Protein AF-A0A0K9PYE6-F1 (afdb_monomer_lite)

pLDDT: mean 84.21, std 13.83, range [43.34, 98.0]

Sequence (299 aa):
MQHSITQLNEATECRNLLRKESNTISKLKSGELKGGDVDKSLIEKLESSLAEMECIIKEKDNNLRDQSEIITHLNEKLADEAKKCRSFEREGDRLRSEICLLESKIGHGDYSAANTKVLRMVNLLGLDSESEARHTIDALRAELNKAQSKLQAVEELKGQSDAGNLIDANISDKLAQLKGQIAILEKREERYKTVFADKISIFRRACCSLFGYKIIMDEKQRPNGIPVTRFSLQSIYAQADDEKLEFEYESGNTNILDNDYTSQKEISCQVEIFIRRMNSIPAFTANLTVESFNKRTLT

Radius of gyration: 57.15 Å; chains: 1; bounding box: 113×59×144 Å

Organism: Zostera marina (NCBI:txid29655)

Foldseek 3Di:
DVVVVVVVVVVVVVVVVVVVVVVVVVVVVPDDDDDPVVVVVVVVVVVVVVVVVVVVVVVVVVVVVVVVVVVVVVVVVVVVVVVVVVVVVVVVVVVVVVVVVVVVCVVVVNDDPVPDDDDDDPPDVVVVVVVVVVVVVVVVVVVVVVVVVVVVVVVVPVVDDPVVVVVVVVVVVVVVVVVVVVVVVVVVVVVVVVVVVVVVVVVQVVCCVPLQWRKDWDWDADPVRDIWIKIWTDGVLDPDPQLIWIWIDDPNDIHTDDDPNCPPPVNVVLCCPQCVPVVHPPVSSNVVNVVSVCVNVVD

InterPro domains:
  IPR008672 Spindle assembly checkpoint component Mad1 [PF05557] (47-297)
  IPR008672 Spindle assembly checkpoint component Mad1 [PTHR23168] (7-299)

Secondary structure (DSSP, 8-state):
-HHHHHHHHHHHHHHHHHHHHHHHHHHHTT-----HHHHHHHHHHHHHHHHHHHHHHHHHHHHHHHHHHHHHHHHHHHHHHHHHHHHHHHHHHHHHHHHHHHHHHHHTT---TTT------TT-HHHHHHHHHHHHHHHHHHHHHHHHHHHHHHHHHHTS-THHHHHHHHHHHHHHHHHHHHHHHHHHHHHHHHHHHHHHHHHHHHHHHHHSEEEEEEEEE-TTS-EEEEEEEEETT-SSTT-EEEEEEETTEEEEE--TTTTSHHHHHHIIIIIIIT--HHHHHHHHHHHHHHHHH--

Structure (mmCIF, N/CA/C/O backbone):
data_AF-A0A0K9PYE6-F1
#
_entry.id   AF-A0A0K9PYE6-F1
#
loop_
_atom_site.group_PDB
_atom_site.id
_atom_site.type_symbol
_atom_site.label_atom_id
_atom_site.label_alt_id
_atom_site.label_comp_id
_atom_site.label_asym_id
_atom_site.label_entity_id
_atom_site.label_seq_id
_atom_site.pdbx_PDB_ins_code
_atom_site.Cartn_x
_atom_site.Cartn_y
_atom_site.Cartn_z
_atom_site.occupancy
_atom_site.B_iso_or_equiv
_atom_site.auth_seq_id
_atom_site.auth_comp_id
_atom_site.auth_asym_id
_atom_site.auth_atom_id
_atom_site.pdbx_PDB_model_num
ATOM 1 N N . MET A 1 1 ? -27.297 6.981 66.711 1.00 49.47 1 MET A N 1
ATOM 2 C CA . MET A 1 1 ? -28.631 6.368 66.512 1.00 49.47 1 MET A CA 1
ATOM 3 C C . MET A 1 1 ? -29.196 5.809 67.817 1.00 49.47 1 MET A C 1
ATOM 5 O O . MET A 1 1 ? -30.258 6.256 68.212 1.00 49.47 1 MET A O 1
ATOM 9 N N . GLN A 1 2 ? -28.482 4.931 68.537 1.00 46.03 2 GLN A N 1
ATOM 10 C CA . GLN A 1 2 ? -28.928 4.426 69.851 1.00 46.03 2 GLN A CA 1
ATOM 11 C C . GLN A 1 2 ? -29.145 5.529 70.901 1.00 46.03 2 GLN A C 1
ATOM 13 O O . GLN A 1 2 ? -30.184 5.531 71.541 1.00 46.03 2 GLN A O 1
ATOM 18 N N . HIS A 1 3 ? -28.252 6.521 71.001 1.00 50.28 3 HIS A N 1
ATOM 19 C CA . HIS A 1 3 ? -28.403 7.631 71.962 1.00 50.28 3 HIS A CA 1
ATOM 20 C C . HIS A 1 3 ? -29.692 8.449 71.764 1.00 50.28 3 HIS A C 1
ATOM 22 O O . HIS A 1 3 ? -30.395 8.767 72.716 1.00 50.28 3 HIS A O 1
ATOM 28 N N . SER A 1 4 ? -30.057 8.721 70.507 1.00 48.91 4 SER A N 1
ATOM 29 C CA . SER A 1 4 ? -31.290 9.438 70.154 1.00 48.91 4 SER A CA 1
ATOM 30 C C . SER A 1 4 ? -32.554 8.632 70.472 1.00 48.91 4 SER A C 1
ATOM 32 O O . SER A 1 4 ? -33.582 9.212 70.803 1.00 48.91 4 SER A O 1
ATOM 34 N N . ILE A 1 5 ? -32.482 7.299 70.392 1.00 67.06 5 ILE A N 1
ATOM 35 C CA . ILE A 1 5 ? -33.584 6.398 70.756 1.00 67.06 5 ILE A CA 1
ATOM 36 C C . ILE A 1 5 ? -33.776 6.394 72.277 1.00 67.06 5 ILE A C 1
ATOM 38 O O . ILE A 1 5 ? -34.909 6.472 72.746 1.00 67.06 5 ILE A O 1
ATOM 42 N N . THR A 1 6 ? -32.686 6.376 73.047 1.00 69.06 6 THR A N 1
ATOM 43 C CA . THR A 1 6 ? -32.742 6.454 74.514 1.00 69.06 6 THR A CA 1
ATOM 44 C C . THR A 1 6 ? -33.347 7.780 74.979 1.00 69.06 6 THR A C 1
ATOM 46 O O . THR A 1 6 ? -34.282 7.776 75.774 1.00 69.06 6 THR A O 1
ATOM 49 N N . GLN A 1 7 ? -32.923 8.907 74.396 1.00 65.44 7 GLN A N 1
ATOM 50 C CA . GLN A 1 7 ? -33.493 10.226 74.706 1.00 65.44 7 GLN A CA 1
ATOM 51 C C . GLN A 1 7 ? -34.988 10.329 74.350 1.00 65.44 7 GLN A C 1
ATOM 53 O O . GLN A 1 7 ? -35.765 10.930 75.093 1.00 65.44 7 GLN A O 1
ATOM 58 N N . LEU A 1 8 ? -35.416 9.724 73.236 1.00 66.56 8 LEU A N 1
ATOM 59 C CA . LEU A 1 8 ? -36.827 9.683 72.842 1.00 66.56 8 LEU A CA 1
ATOM 60 C C . LEU A 1 8 ? -37.664 8.851 73.824 1.00 66.56 8 LEU A C 1
ATOM 62 O O . LEU A 1 8 ? -38.780 9.247 74.166 1.00 66.56 8 LEU A O 1
ATOM 66 N N . ASN A 1 9 ? -37.116 7.732 74.302 1.00 72.56 9 ASN A N 1
ATOM 67 C CA . ASN A 1 9 ? -37.768 6.868 75.280 1.00 72.56 9 ASN A CA 1
ATOM 68 C C . ASN A 1 9 ? -37.917 7.570 76.637 1.00 72.56 9 ASN A C 1
ATOM 70 O O . ASN A 1 9 ? -39.024 7.621 77.171 1.00 72.56 9 ASN A O 1
ATOM 74 N N . GLU A 1 10 ? -36.869 8.221 77.138 1.00 71.19 10 GLU A N 1
ATOM 75 C CA . GLU A 1 10 ? -36.931 9.009 78.379 1.00 71.19 10 GLU A CA 1
ATOM 76 C C . GLU A 1 10 ? -37.942 10.166 78.276 1.00 71.19 10 GLU A C 1
ATOM 78 O O . GLU A 1 10 ? -38.745 10.399 79.184 1.00 71.19 10 GLU A O 1
ATOM 83 N N . ALA A 1 11 ? -37.987 10.855 77.129 1.00 65.38 11 ALA A N 1
ATOM 84 C CA . ALA A 1 11 ? -38.972 11.905 76.871 1.00 65.38 11 ALA A CA 1
ATOM 85 C C . ALA A 1 11 ? -40.411 11.359 76.796 1.00 65.38 11 ALA A C 1
ATOM 87 O O . ALA A 1 11 ? -41.365 12.040 77.185 1.00 65.38 11 ALA A O 1
ATOM 88 N N . THR A 1 12 ? -40.600 10.134 76.292 1.00 74.62 12 THR A N 1
ATOM 89 C CA . THR A 1 12 ? -41.915 9.472 76.304 1.00 74.62 12 THR A CA 1
ATOM 90 C C . THR A 1 12 ? -42.333 9.051 77.708 1.00 74.62 12 THR A C 1
ATOM 92 O O . THR A 1 12 ? -43.516 9.142 78.037 1.00 74.62 12 THR A O 1
ATOM 95 N N . GLU A 1 13 ? -41.383 8.659 78.550 1.00 75.88 13 GLU A N 1
ATOM 96 C CA . GLU A 1 13 ? -41.631 8.253 79.929 1.00 75.88 13 GLU A CA 1
ATOM 97 C C . GLU A 1 13 ? -42.034 9.448 80.802 1.00 75.88 13 GLU A C 1
ATOM 99 O O . GLU A 1 13 ? -43.093 9.407 81.434 1.00 75.88 13 GLU A O 1
ATOM 104 N N . CYS A 1 14 ? -41.310 10.570 80.705 1.00 67.81 14 CYS A N 1
ATOM 105 C CA . CYS A 1 14 ? -41.693 11.834 81.350 1.00 67.81 14 CYS A CA 1
ATOM 106 C C . CYS A 1 14 ? -43.097 12.297 80.926 1.00 67.81 14 CYS A C 1
ATOM 108 O O . CYS A 1 14 ? -43.923 12.675 81.756 1.00 67.81 14 CYS A O 1
ATOM 110 N N . ARG A 1 15 ? -43.423 12.204 79.628 1.00 74.81 15 ARG A N 1
ATOM 111 C CA . ARG A 1 15 ? -44.757 12.550 79.105 1.00 74.81 15 ARG A CA 1
ATOM 112 C C . ARG A 1 15 ? -45.860 11.669 79.695 1.00 74.81 15 ARG A C 1
ATOM 114 O O . ARG A 1 15 ? -46.967 12.142 79.950 1.00 74.81 15 ARG A O 1
ATOM 121 N N . ASN A 1 16 ? -45.574 10.387 79.896 1.00 76.12 16 ASN A N 1
ATOM 122 C CA . ASN A 1 16 ? -46.522 9.440 80.472 1.00 76.12 16 ASN A CA 1
ATOM 123 C C . ASN A 1 16 ? -46.741 9.682 81.973 1.00 76.12 16 ASN A C 1
ATOM 125 O O . ASN A 1 16 ? -47.868 9.509 82.442 1.00 76.12 16 ASN A O 1
ATOM 129 N N . LEU A 1 17 ? -45.712 10.113 82.709 1.00 77.25 17 LEU A N 1
ATOM 130 C CA . LEU A 1 17 ? -45.823 10.518 84.115 1.00 77.25 17 LEU A CA 1
ATOM 131 C C . LEU A 1 17 ? -46.671 11.788 84.266 1.00 77.25 17 LEU A C 1
ATOM 133 O O . LEU A 1 17 ? -47.673 11.757 84.979 1.00 77.25 17 LEU A O 1
ATOM 137 N N . LEU A 1 18 ? -46.392 12.826 83.470 1.00 66.81 18 LEU A N 1
ATOM 138 C CA . LEU A 1 18 ? -47.199 14.055 83.420 1.00 66.81 18 LEU A CA 1
ATOM 139 C C . LEU A 1 18 ? -48.673 13.772 83.102 1.00 66.81 18 LEU A C 1
ATOM 141 O O . LEU A 1 18 ? -49.586 14.356 83.686 1.00 66.81 18 LEU A O 1
ATOM 145 N N . ARG A 1 19 ? -48.931 12.830 82.189 1.00 75.38 19 ARG A N 1
ATOM 146 C CA . ARG A 1 19 ? -50.293 12.401 81.854 1.00 75.38 19 ARG A CA 1
ATOM 147 C C . ARG A 1 19 ? -50.982 11.714 83.033 1.00 75.38 19 ARG A C 1
ATOM 149 O O . ARG A 1 19 ? -52.179 11.909 83.229 1.00 75.38 19 ARG A O 1
ATOM 156 N N . LYS A 1 20 ? -50.259 10.899 83.805 1.00 75.12 20 LYS A N 1
ATOM 157 C CA . LYS A 1 20 ? -50.800 10.231 84.999 1.00 75.12 20 LYS A CA 1
ATOM 158 C C . LYS A 1 20 ? -51.135 11.239 86.096 1.00 75.12 20 LYS A C 1
ATOM 160 O O . LYS A 1 20 ? -52.224 11.142 86.651 1.00 75.12 20 LYS A O 1
ATOM 165 N N . GLU A 1 21 ? -50.268 12.212 86.348 1.00 69.12 21 GLU A N 1
ATOM 166 C CA . GLU A 1 21 ? -50.498 13.259 87.353 1.00 69.12 21 GLU A CA 1
ATOM 167 C C . GLU A 1 21 ? -51.606 14.240 86.943 1.00 69.12 21 GLU A C 1
ATOM 169 O O . GLU A 1 21 ? -52.479 14.581 87.736 1.00 69.12 21 GLU A O 1
ATOM 174 N N . SER A 1 22 ? -51.674 14.622 85.665 1.00 68.31 22 SER A N 1
ATOM 175 C CA . SER A 1 22 ? -52.794 15.416 85.141 1.00 68.31 22 SER A CA 1
ATOM 176 C C . SER A 1 22 ? -54.141 14.700 85.335 1.00 68.31 22 SER A C 1
ATOM 178 O O . SER A 1 22 ? -55.134 15.316 85.729 1.00 68.31 22 SER A O 1
ATOM 180 N N . ASN A 1 23 ? -54.158 13.375 85.149 1.00 68.31 23 ASN A N 1
ATOM 181 C CA . ASN A 1 23 ? -55.341 12.539 85.356 1.00 68.31 23 ASN A CA 1
ATOM 182 C C . ASN A 1 23 ? -55.711 12.339 86.839 1.00 68.31 23 ASN A C 1
ATOM 184 O O . ASN A 1 23 ? -56.873 12.058 87.139 1.00 68.31 23 ASN A O 1
ATOM 188 N N . THR A 1 24 ? -54.767 12.422 87.782 1.00 65.12 24 THR A N 1
ATOM 189 C CA . THR A 1 24 ? -55.086 12.376 89.223 1.00 65.12 24 THR A CA 1
ATOM 190 C C . THR A 1 24 ? -55.636 13.718 89.697 1.00 65.12 24 THR A C 1
ATOM 192 O O . THR A 1 24 ? -56.636 13.737 90.415 1.00 65.12 24 THR A O 1
ATOM 195 N N . ILE A 1 25 ? -55.082 14.830 89.206 1.00 62.69 25 ILE A N 1
ATOM 196 C CA . ILE A 1 25 ? -55.591 16.190 89.449 1.00 62.69 25 ILE A CA 1
ATOM 197 C C . ILE A 1 25 ? -57.018 16.346 88.897 1.00 62.69 25 ILE A C 1
ATOM 199 O O . ILE A 1 25 ? -57.896 16.876 89.581 1.00 62.69 25 ILE A O 1
ATOM 203 N N . SER A 1 26 ? -57.295 15.832 87.692 1.00 63.22 26 SER A N 1
ATOM 204 C CA . SER A 1 26 ? -58.634 15.905 87.090 1.00 63.22 26 SER A CA 1
ATOM 205 C C . SER A 1 26 ? -59.691 15.109 87.866 1.00 63.22 26 SER A C 1
ATOM 207 O O . SER A 1 26 ? -60.845 15.523 87.910 1.00 63.22 26 SER A O 1
ATOM 209 N N . LYS A 1 27 ? -59.308 13.981 88.483 1.00 64.12 27 LYS A N 1
ATOM 210 C CA . LYS A 1 27 ? -60.199 13.125 89.291 1.00 64.12 27 LYS A CA 1
ATOM 211 C C . LYS A 1 27 ? -60.507 13.701 90.676 1.00 64.12 27 LYS A C 1
ATOM 213 O O . LYS A 1 27 ? -61.553 13.393 91.238 1.00 64.12 27 LYS A O 1
ATOM 218 N N . LEU A 1 28 ? -59.616 14.520 91.233 1.00 55.03 28 LEU A N 1
ATOM 219 C CA . LEU A 1 28 ? -59.809 15.158 92.541 1.00 55.03 28 LEU A CA 1
ATOM 220 C C . LEU A 1 28 ? -60.667 16.427 92.448 1.00 55.03 28 LEU A C 1
ATOM 222 O O . LEU A 1 28 ? -61.415 16.731 93.370 1.00 55.03 28 LEU A O 1
ATOM 226 N N . LYS A 1 29 ? -60.653 17.112 91.297 1.00 56.62 29 LYS A N 1
ATOM 227 C CA . LYS A 1 29 ? -61.495 18.291 91.023 1.00 56.62 29 LYS A CA 1
ATOM 228 C C . LYS A 1 29 ? -63.006 17.984 90.978 1.00 56.62 29 LYS A C 1
ATOM 230 O O . LYS A 1 29 ? -63.807 18.911 90.952 1.00 56.62 29 LYS A O 1
ATOM 235 N N . SER A 1 30 ? -63.390 16.703 90.950 1.00 52.53 30 SER A N 1
ATOM 236 C CA . SER A 1 30 ? -64.778 16.227 90.852 1.00 52.53 30 SER A CA 1
ATOM 237 C C . SER A 1 30 ? -65.410 15.744 92.172 1.00 52.53 30 SER A C 1
ATOM 239 O O . SER A 1 30 ? -66.471 15.129 92.116 1.00 52.53 30 SER A O 1
ATOM 241 N N . GLY A 1 31 ? -64.810 15.992 93.347 1.00 48.41 31 GLY A N 1
ATOM 242 C CA . GLY A 1 31 ? -65.384 15.600 94.648 1.00 48.41 31 GLY A CA 1
ATOM 243 C C . GLY A 1 31 ? -65.349 16.711 95.706 1.00 48.41 31 GLY A C 1
ATOM 244 O O . GLY A 1 31 ? -64.284 17.223 96.030 1.00 48.41 31 GLY A O 1
ATOM 245 N N . GLU A 1 32 ? -66.513 17.064 96.260 1.00 48.84 32 GLU A N 1
ATOM 246 C CA . GLU A 1 32 ? -66.666 17.909 97.455 1.00 48.84 32 GLU A CA 1
ATOM 247 C C . GLU A 1 32 ? -66.200 17.158 98.719 1.00 48.84 32 GLU A C 1
ATOM 249 O O . GLU A 1 32 ? -66.614 16.016 98.912 1.00 48.84 32 GLU A O 1
ATOM 254 N N . LEU A 1 33 ? -65.399 17.787 99.599 1.00 43.34 33 LEU A N 1
ATOM 255 C CA . LEU A 1 33 ? -65.618 17.880 101.061 1.00 43.34 33 LEU A CA 1
ATOM 256 C C . LEU A 1 33 ? -64.406 18.449 101.836 1.00 43.34 33 LEU A C 1
ATOM 258 O O . LEU A 1 33 ? -63.244 18.256 101.504 1.00 43.34 33 LEU A O 1
ATOM 262 N N . LYS A 1 34 ? -64.775 19.143 102.917 1.00 47.50 34 LYS A N 1
ATOM 263 C CA . LYS A 1 34 ? -64.015 19.831 103.973 1.00 47.50 34 LYS A CA 1
ATOM 264 C C . LYS A 1 34 ? -62.768 19.100 104.509 1.00 47.50 34 LYS A C 1
ATOM 266 O O . LYS A 1 34 ? -62.862 17.945 104.908 1.00 47.50 34 LYS A O 1
ATOM 271 N N . GLY A 1 35 ? -61.690 19.857 104.742 1.00 44.12 35 GLY A N 1
ATOM 272 C CA . GLY A 1 35 ? -60.648 19.514 105.721 1.00 44.12 35 GLY A CA 1
ATOM 273 C C . GLY A 1 35 ? -59.270 20.067 105.357 1.00 44.12 35 GLY A C 1
ATOM 274 O O . GLY A 1 35 ? -58.651 19.584 104.419 1.00 44.12 35 GLY A O 1
ATOM 275 N N . GLY A 1 36 ? -58.756 21.026 106.138 1.00 54.28 36 GLY A N 1
ATOM 276 C CA . GLY A 1 36 ? -57.436 21.652 105.932 1.00 54.28 36 GLY A CA 1
ATOM 277 C C . GLY A 1 36 ? -56.222 20.711 106.011 1.00 54.28 36 GLY A C 1
ATOM 278 O O . GLY A 1 36 ? -55.101 21.157 105.804 1.00 54.28 36 GLY A O 1
ATOM 279 N N . ASP A 1 37 ? -56.437 19.423 106.285 1.00 52.88 37 ASP A N 1
ATOM 280 C CA . ASP A 1 37 ? -55.410 18.375 106.337 1.00 52.88 37 ASP A CA 1
ATOM 281 C C . ASP A 1 37 ? -55.251 17.641 104.982 1.00 52.88 37 ASP A C 1
ATOM 283 O O . ASP A 1 37 ? -54.164 17.186 104.628 1.00 52.88 37 ASP A O 1
ATOM 287 N N . VAL A 1 38 ? -56.316 17.591 104.163 1.00 56.28 38 VAL A N 1
ATOM 288 C CA . VAL A 1 38 ? -56.301 16.963 102.823 1.00 56.28 38 VAL A CA 1
ATOM 289 C C . VAL A 1 38 ? -55.659 17.891 101.790 1.00 56.28 38 VAL A C 1
ATOM 291 O O . VAL A 1 38 ? -54.827 17.440 101.004 1.00 56.28 38 VAL A O 1
ATOM 294 N N . ASP A 1 39 ? -55.970 19.190 101.838 1.00 62.75 39 ASP A N 1
ATOM 295 C CA . ASP A 1 39 ? -55.322 20.203 100.991 1.00 62.75 39 ASP A CA 1
ATOM 296 C C . ASP A 1 39 ? -53.820 20.296 101.278 1.00 62.75 39 ASP A C 1
ATOM 298 O O . ASP A 1 39 ? -53.021 20.405 100.352 1.00 62.75 39 ASP A O 1
ATOM 302 N N . LYS A 1 40 ? -53.412 20.163 102.546 1.00 69.31 40 LYS A N 1
ATOM 303 C CA . LYS A 1 40 ? -51.998 20.181 102.933 1.00 69.31 40 LYS A CA 1
ATOM 304 C C . LYS A 1 40 ? -51.229 18.978 102.375 1.00 69.31 40 LYS A C 1
ATOM 306 O O . LYS A 1 40 ? -50.173 19.160 101.782 1.00 69.31 40 LYS A O 1
ATOM 311 N N . SER A 1 41 ? -51.794 17.771 102.468 1.00 72.88 41 SER A N 1
ATOM 312 C CA . SER A 1 41 ? -51.190 16.562 101.883 1.00 72.88 41 SER A CA 1
ATOM 313 C C . SER A 1 41 ? -51.093 16.618 100.350 1.00 72.88 41 SER A C 1
ATOM 315 O O . SER A 1 41 ? -50.173 16.049 99.760 1.00 72.88 41 SER A O 1
ATOM 317 N N . LEU A 1 42 ? -52.038 17.284 99.680 1.00 76.00 42 LEU A N 1
ATOM 318 C CA . LEU A 1 42 ? -52.013 17.475 98.227 1.00 76.00 42 LEU A CA 1
ATOM 319 C C . LEU A 1 42 ? -50.983 18.521 97.800 1.00 76.00 42 LEU A C 1
ATOM 321 O O . LEU A 1 42 ? -50.265 18.290 96.827 1.00 76.00 42 LEU A O 1
ATOM 325 N N . ILE A 1 43 ? -50.892 19.632 98.532 1.00 78.00 43 ILE A N 1
ATOM 326 C CA . ILE A 1 43 ? -49.879 20.668 98.316 1.00 78.00 43 ILE A CA 1
ATOM 327 C C . ILE A 1 43 ? -48.481 20.067 98.498 1.00 78.00 43 ILE A C 1
ATOM 329 O O . ILE A 1 43 ? -47.672 20.184 97.588 1.00 78.00 43 ILE A O 1
ATOM 333 N N . GLU A 1 44 ? -48.235 19.302 99.565 1.00 81.06 44 GLU A N 1
ATOM 334 C CA . GLU A 1 44 ? -46.944 18.629 99.796 1.00 81.06 44 GLU A CA 1
ATOM 335 C C . GLU A 1 44 ? -46.571 17.647 98.665 1.00 81.06 44 GLU A C 1
ATOM 337 O O . GLU A 1 44 ? -45.407 17.555 98.268 1.00 81.06 44 GLU A O 1
ATOM 342 N N . LYS A 1 45 ? -47.549 16.928 98.091 1.00 82.81 45 LYS A N 1
ATOM 343 C CA . LYS A 1 45 ? -47.320 16.032 96.939 1.00 82.81 45 LYS A CA 1
ATOM 344 C C . LYS A 1 45 ? -46.999 16.794 95.657 1.00 82.81 45 LYS A C 1
ATOM 346 O O . LYS A 1 45 ? -46.128 16.364 94.906 1.00 82.81 45 LYS A O 1
ATOM 351 N N . LEU A 1 46 ? -47.704 17.894 95.397 1.00 79.94 46 LEU A N 1
ATOM 352 C CA . LEU A 1 46 ? -47.447 18.744 94.234 1.00 79.94 46 LEU A CA 1
ATOM 353 C C . LEU A 1 46 ? -46.104 19.466 94.361 1.00 79.94 46 LEU A C 1
ATOM 355 O O . LEU A 1 46 ? -45.374 19.534 93.381 1.00 79.94 46 LEU A O 1
ATOM 359 N N . GLU A 1 47 ? -45.749 19.942 95.553 1.00 83.25 47 GLU A N 1
ATOM 360 C CA . GLU A 1 47 ? -44.441 20.537 95.846 1.00 83.25 47 GLU A CA 1
ATOM 361 C C . GLU A 1 47 ? -43.311 19.512 95.685 1.00 83.25 47 GLU A C 1
ATOM 363 O O . GLU A 1 47 ? -42.287 19.829 95.085 1.00 83.25 47 GLU A O 1
ATOM 368 N N . SER A 1 48 ? -43.516 18.268 96.132 1.00 83.25 48 SER A N 1
ATOM 369 C CA . SER A 1 48 ? -42.547 17.178 95.930 1.00 83.25 48 SER A CA 1
ATOM 370 C C . SER A 1 48 ? -42.372 16.835 94.447 1.00 83.25 48 SER A C 1
ATOM 372 O O . SER A 1 48 ? -41.245 16.765 93.968 1.00 83.25 48 SER A O 1
ATOM 374 N N . SER A 1 49 ? -43.468 16.691 93.695 1.00 85.00 49 SER A N 1
ATOM 375 C CA . SER A 1 49 ? -43.429 16.408 92.250 1.00 85.00 49 SER A CA 1
ATOM 376 C C . SER A 1 49 ? -42.809 17.565 91.452 1.00 85.00 49 SER A C 1
ATOM 378 O O . SER A 1 49 ? -42.013 17.353 90.536 1.00 85.00 49 SER A O 1
ATOM 380 N N . LEU A 1 50 ? -43.095 18.813 91.835 1.00 82.75 50 LEU A N 1
ATOM 381 C CA . LEU A 1 50 ? -42.484 19.994 91.227 1.00 82.75 50 LEU A CA 1
ATOM 382 C C . LEU A 1 50 ? -40.979 20.061 91.525 1.00 82.75 50 LEU A C 1
ATOM 384 O O . LEU A 1 50 ? -40.198 20.324 90.612 1.00 82.75 50 LEU A O 1
ATOM 388 N N . ALA A 1 51 ? -40.553 19.735 92.749 1.00 86.25 51 ALA A N 1
ATOM 389 C CA . ALA A 1 51 ? -39.137 19.631 93.105 1.00 86.25 51 ALA A CA 1
ATOM 390 C C . ALA A 1 51 ? -38.416 18.500 92.343 1.00 86.25 51 ALA A C 1
ATOM 392 O O . ALA A 1 51 ? -37.279 18.678 91.899 1.00 86.25 51 ALA A O 1
ATOM 393 N N . GLU A 1 52 ? -39.076 17.355 92.141 1.00 86.31 52 GLU A N 1
ATOM 394 C CA . GLU A 1 52 ? -38.569 16.257 91.309 1.00 86.31 52 GLU A CA 1
ATOM 395 C C . GLU A 1 52 ? -38.408 16.691 89.844 1.00 86.31 52 GLU A C 1
ATOM 397 O O . GLU A 1 52 ? -37.348 16.483 89.248 1.00 86.31 52 GLU A O 1
ATOM 402 N N . MET A 1 53 ? -39.410 17.366 89.273 1.00 83.06 53 MET A N 1
ATOM 403 C CA . MET A 1 53 ? -39.337 17.907 87.912 1.00 83.06 53 MET A CA 1
ATOM 404 C C . MET A 1 53 ? -38.236 18.961 87.760 1.00 83.06 53 MET A C 1
ATOM 406 O O . MET A 1 53 ? -37.501 18.931 86.775 1.00 83.06 53 MET A O 1
ATOM 410 N N . GLU A 1 54 ? -38.072 19.866 88.727 1.00 88.12 54 GLU A N 1
ATOM 411 C CA . GLU A 1 54 ? -36.978 20.843 88.723 1.00 88.12 54 GLU A CA 1
ATOM 412 C C . GLU A 1 54 ? -35.598 20.175 88.778 1.00 88.12 54 GLU A C 1
ATOM 414 O O . GLU A 1 54 ? -34.652 20.662 88.153 1.00 88.12 54 GLU A O 1
ATOM 419 N N . CYS A 1 55 ? -35.468 19.055 89.495 1.00 88.50 55 CYS A N 1
ATOM 420 C CA . CYS A 1 55 ? -34.240 18.263 89.528 1.00 88.50 55 CYS A CA 1
ATOM 421 C C . CYS A 1 55 ? -33.936 17.650 88.151 1.00 88.50 55 CYS A C 1
ATOM 423 O O . CYS A 1 55 ? -32.826 17.803 87.637 1.00 88.50 55 CYS A O 1
ATOM 425 N N . ILE A 1 56 ? -34.946 17.050 87.510 1.00 90.56 56 ILE A N 1
ATOM 426 C CA . ILE A 1 56 ? -34.823 16.460 86.168 1.00 90.56 56 ILE A CA 1
ATOM 427 C C . ILE A 1 56 ? -34.472 17.532 85.128 1.00 90.56 56 ILE A C 1
ATOM 429 O O . ILE A 1 56 ? -33.607 17.309 84.284 1.00 90.56 56 ILE A O 1
ATOM 433 N N . ILE A 1 57 ? -35.102 18.710 85.183 1.00 88.19 57 ILE A N 1
ATOM 434 C CA . ILE A 1 57 ? -34.804 19.819 84.263 1.00 88.19 57 ILE A CA 1
ATOM 435 C C . ILE A 1 57 ? -33.347 20.259 84.417 1.00 88.19 57 ILE A C 1
ATOM 437 O O . ILE A 1 57 ? -32.633 20.330 83.420 1.00 88.19 57 ILE A O 1
ATOM 441 N N . LYS A 1 58 ? -32.872 20.464 85.653 1.00 92.44 58 LYS A N 1
ATOM 442 C CA . LYS A 1 58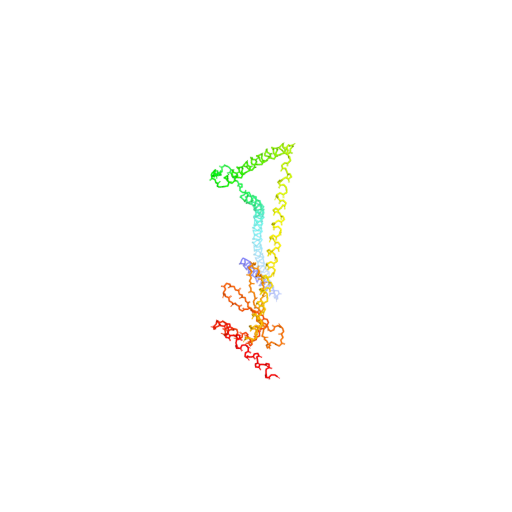 ? -31.466 20.821 85.916 1.00 92.44 58 LYS A CA 1
ATOM 443 C C . LYS A 1 58 ? -30.499 19.764 85.383 1.00 92.44 58 LYS A C 1
ATOM 445 O O . LYS A 1 58 ? -29.470 20.109 84.807 1.00 92.44 58 LYS A O 1
ATOM 450 N N . GLU A 1 59 ? -30.823 18.483 85.544 1.00 90.88 59 GLU A N 1
ATOM 451 C CA . GLU A 1 59 ? -30.018 17.389 84.998 1.00 90.88 59 GLU A CA 1
ATOM 452 C C . GLU A 1 59 ? -29.983 17.419 83.461 1.00 90.88 59 GLU A C 1
ATOM 454 O O . GLU A 1 59 ? -28.919 17.269 82.854 1.00 90.88 59 GLU A O 1
ATOM 459 N N . LYS A 1 60 ? -31.125 17.642 82.802 1.00 88.31 60 LYS A N 1
ATOM 460 C CA . LYS A 1 60 ? -31.189 17.741 81.336 1.00 88.31 60 LYS A CA 1
ATOM 461 C C . LYS A 1 60 ? -30.480 18.987 80.804 1.00 88.31 60 LYS A C 1
ATOM 463 O O . LYS A 1 60 ? -29.787 18.872 79.797 1.00 88.31 60 LYS A O 1
ATOM 468 N N . ASP A 1 61 ? -30.576 20.123 81.486 1.00 90.81 61 ASP A N 1
ATOM 469 C CA . ASP A 1 61 ? -29.867 21.353 81.120 1.00 90.81 61 ASP A CA 1
ATOM 470 C C . ASP A 1 61 ? -28.345 21.187 81.226 1.00 90.81 61 ASP A C 1
ATOM 472 O O . ASP A 1 61 ? -27.617 21.597 80.320 1.00 90.81 61 ASP A O 1
ATOM 476 N N . ASN A 1 62 ? -27.857 20.520 82.279 1.00 92.25 62 ASN A N 1
ATOM 477 C CA . ASN A 1 62 ? -26.436 20.182 82.409 1.00 92.25 62 ASN A CA 1
ATOM 478 C C . ASN A 1 62 ? -25.981 19.249 81.276 1.00 92.25 62 ASN A C 1
ATOM 480 O O . ASN A 1 62 ? -24.989 19.530 80.612 1.00 92.25 62 ASN A O 1
ATOM 484 N N . ASN A 1 63 ? -26.758 18.204 80.971 1.00 93.19 63 ASN A N 1
ATOM 485 C CA . ASN A 1 63 ? -26.459 17.303 79.853 1.00 93.19 63 ASN A CA 1
ATOM 486 C C . ASN A 1 63 ? -26.440 18.029 78.495 1.00 93.19 63 ASN A C 1
ATOM 488 O O . ASN A 1 63 ? -25.601 17.731 77.646 1.00 93.19 63 ASN A O 1
ATOM 492 N N . LEU A 1 64 ? -27.364 18.967 78.263 1.00 92.62 64 LEU A N 1
ATOM 493 C CA . LEU A 1 64 ? -27.396 19.776 77.041 1.00 92.62 64 LEU A CA 1
ATOM 494 C C . LEU A 1 64 ? -26.186 20.710 76.951 1.00 92.62 64 LEU A C 1
ATOM 496 O O . LEU A 1 64 ? -25.622 20.858 75.865 1.00 92.62 64 LEU A O 1
ATOM 500 N N . ARG A 1 65 ? -25.765 21.308 78.072 1.00 94.44 65 ARG A N 1
ATOM 501 C CA . ARG A 1 65 ? -24.545 22.122 78.139 1.00 94.44 65 ARG A CA 1
ATOM 502 C C . ARG A 1 65 ? -23.311 21.283 77.802 1.00 94.44 65 ARG A C 1
ATOM 504 O O . ARG A 1 65 ? -22.571 21.667 76.899 1.00 94.44 65 ARG A O 1
ATOM 511 N N . ASP A 1 66 ? -23.155 20.117 78.424 1.00 93.12 66 ASP A N 1
ATOM 512 C CA . ASP A 1 66 ? -22.034 19.205 78.160 1.00 93.12 66 ASP A CA 1
ATOM 513 C C . ASP A 1 66 ? -22.014 18.754 76.689 1.00 93.12 66 ASP A C 1
ATOM 515 O O . ASP A 1 66 ? -20.974 18.751 76.027 1.00 93.12 66 ASP A O 1
ATOM 519 N N . GLN A 1 67 ? -23.182 18.426 76.124 1.00 92.94 67 GLN A N 1
ATOM 520 C CA . GLN A 1 67 ? -23.302 18.089 74.702 1.00 92.94 67 GLN A CA 1
ATOM 521 C C . GLN A 1 67 ? -22.937 19.263 73.791 1.00 92.94 67 GLN A C 1
ATOM 523 O O . GLN A 1 67 ? -22.274 19.056 72.772 1.00 92.94 67 GLN A O 1
ATOM 528 N N . SER A 1 68 ? -23.337 20.486 74.143 1.00 93.31 68 SER A N 1
ATOM 529 C CA . SER A 1 68 ? -22.987 21.687 73.385 1.00 93.31 68 SER A CA 1
ATOM 530 C C . SER A 1 68 ? -21.474 21.915 73.365 1.00 93.31 68 SER A C 1
ATOM 532 O O . SER A 1 68 ? -20.930 22.212 72.303 1.00 93.31 68 SER A O 1
ATOM 534 N N . GLU A 1 69 ? -20.785 21.725 74.493 1.00 94.44 69 GLU A N 1
ATOM 535 C CA . GLU A 1 69 ? -19.323 21.856 74.591 1.00 94.44 69 GLU A CA 1
ATOM 536 C C . GLU A 1 69 ? -18.582 20.785 73.770 1.00 94.44 69 GLU A C 1
ATOM 538 O O . GLU A 1 69 ? -17.585 21.063 73.093 1.00 94.44 69 GLU A O 1
ATOM 543 N N . ILE A 1 70 ? -19.101 19.553 73.750 1.00 95.75 70 ILE A N 1
ATOM 544 C CA . ILE A 1 70 ? -18.561 18.484 72.898 1.00 95.75 70 ILE A CA 1
ATOM 545 C C . ILE A 1 70 ? -18.732 18.841 71.417 1.00 95.75 70 ILE A C 1
ATOM 547 O O . ILE A 1 70 ? -17.799 18.666 70.630 1.00 95.75 70 ILE A O 1
ATOM 551 N N . ILE A 1 71 ? -19.900 19.356 71.022 1.00 94.00 71 ILE A N 1
ATOM 552 C CA . ILE A 1 71 ? -20.171 19.759 69.636 1.00 94.00 71 ILE A CA 1
ATOM 553 C C . ILE A 1 71 ? -19.236 20.896 69.209 1.00 94.00 71 ILE A C 1
ATOM 555 O O . ILE A 1 71 ? -18.689 20.838 68.106 1.00 94.00 71 ILE A O 1
ATOM 559 N N . THR A 1 72 ? -19.006 21.902 70.059 1.00 96.19 72 THR A N 1
ATOM 560 C CA . THR A 1 72 ? -18.075 22.997 69.740 1.00 96.19 72 THR A CA 1
ATOM 561 C C . THR A 1 72 ? -16.651 22.483 69.555 1.00 96.19 72 THR A C 1
ATOM 563 O O . THR A 1 72 ? -16.031 22.786 68.537 1.00 96.19 72 THR A O 1
ATOM 566 N N . HIS A 1 73 ? -16.169 21.616 70.450 1.00 96.12 73 HIS A N 1
ATOM 567 C CA . HIS A 1 73 ? -14.832 21.018 70.338 1.00 96.12 73 HIS A CA 1
ATOM 568 C C . HIS A 1 73 ? -14.668 20.156 69.079 1.00 96.12 73 HIS A C 1
ATOM 570 O O . HIS A 1 73 ? -13.641 20.198 68.398 1.00 96.12 73 HIS A O 1
ATOM 576 N N . LEU A 1 74 ? -15.687 19.364 68.735 1.00 96.50 74 LEU A N 1
ATOM 577 C CA . LEU A 1 74 ? -15.675 18.560 67.512 1.00 96.50 74 LEU A CA 1
ATOM 578 C C . LEU A 1 74 ? -15.688 19.435 66.254 1.00 96.50 74 LEU A C 1
ATOM 580 O O . LEU A 1 74 ? -14.984 19.115 65.297 1.00 96.50 74 LEU A O 1
ATOM 584 N N . ASN A 1 75 ? -16.427 20.546 66.260 1.00 95.81 75 ASN A N 1
ATOM 585 C CA . ASN A 1 75 ? -16.438 21.502 65.153 1.00 95.81 75 ASN A CA 1
ATOM 586 C C . ASN A 1 75 ? -15.085 22.202 64.977 1.00 95.81 75 ASN A C 1
ATOM 588 O O . ASN A 1 75 ? -14.637 22.372 63.844 1.00 95.81 75 ASN A O 1
ATOM 592 N N . GLU A 1 76 ? -14.407 22.565 66.066 1.00 96.62 76 GLU A N 1
ATOM 593 C CA . GLU A 1 76 ? -13.052 23.130 66.014 1.00 96.62 76 GLU A CA 1
ATOM 594 C C . GLU A 1 76 ? -12.050 22.128 65.430 1.00 96.62 76 GLU A C 1
ATOM 596 O O . GLU A 1 76 ? -11.332 22.450 64.480 1.00 96.62 76 GLU A O 1
ATOM 601 N N . LYS A 1 77 ? -12.073 20.875 65.905 1.00 97.44 77 LYS A N 1
ATOM 602 C CA . LYS A 1 77 ? -11.251 19.796 65.333 1.00 97.44 77 LYS A CA 1
ATOM 603 C C . LYS A 1 77 ? -11.544 19.567 63.854 1.00 97.44 77 LYS A C 1
ATOM 605 O O . LYS A 1 77 ? -10.613 19.401 63.068 1.00 97.44 77 LYS A O 1
ATOM 610 N N . LEU A 1 78 ? -12.819 19.573 63.466 1.00 97.12 78 LEU A N 1
ATOM 611 C CA . LEU A 1 78 ? -13.230 19.425 62.072 1.00 97.12 78 LEU A CA 1
ATOM 612 C C . LEU A 1 78 ? -12.720 20.592 61.214 1.00 97.12 78 LEU A C 1
ATOM 614 O O . LEU A 1 78 ? -12.244 20.376 60.100 1.00 97.12 78 LEU A O 1
ATOM 618 N N . ALA A 1 79 ? -12.774 21.820 61.732 1.00 97.25 79 ALA A N 1
ATOM 619 C CA . ALA A 1 79 ? -12.274 23.003 61.043 1.00 97.25 79 ALA A CA 1
ATOM 620 C C . ALA A 1 79 ? -10.752 22.955 60.844 1.00 97.25 79 ALA A C 1
ATOM 622 O O . ALA A 1 79 ? -10.263 23.303 59.764 1.00 97.25 79 ALA A O 1
ATOM 623 N N . ASP A 1 80 ? -10.003 22.511 61.852 1.00 97.19 80 ASP A N 1
ATOM 624 C CA . ASP A 1 80 ? -8.552 22.366 61.755 1.00 97.19 80 ASP A CA 1
ATOM 625 C C . ASP A 1 80 ? -8.146 21.237 60.811 1.00 97.19 80 ASP A C 1
ATOM 627 O O . ASP A 1 80 ? -7.240 21.420 59.992 1.00 97.19 80 ASP A O 1
ATOM 631 N N . GLU A 1 81 ? -8.852 20.110 60.836 1.00 97.19 81 GLU A N 1
ATOM 632 C CA . GLU A 1 81 ? -8.602 19.028 59.887 1.00 97.19 81 GLU A CA 1
ATOM 633 C C . GLU A 1 81 ? -8.927 19.466 58.451 1.00 97.19 81 GLU A C 1
ATOM 635 O O . GLU A 1 81 ? -8.122 19.263 57.544 1.00 97.19 81 GLU A O 1
ATOM 640 N N . ALA A 1 82 ? -10.015 20.215 58.243 1.00 97.00 82 ALA A N 1
ATOM 641 C CA . ALA A 1 82 ? -10.333 20.802 56.942 1.00 97.00 82 ALA A CA 1
ATOM 642 C C . ALA A 1 82 ? -9.251 21.785 56.449 1.00 97.00 82 ALA A C 1
ATOM 644 O O . ALA A 1 82 ? -8.986 21.870 55.246 1.00 97.00 82 ALA A O 1
ATOM 645 N N . LYS A 1 83 ? -8.590 22.532 57.349 1.00 97.19 83 LYS A N 1
ATOM 646 C CA . LYS A 1 83 ? -7.429 23.367 56.981 1.00 97.19 83 LYS A CA 1
ATOM 647 C C . LYS A 1 83 ? -6.237 22.510 56.551 1.00 97.19 83 LYS A C 1
ATOM 649 O O . LYS A 1 83 ? -5.587 22.869 55.567 1.00 97.19 83 LYS A O 1
ATOM 654 N N 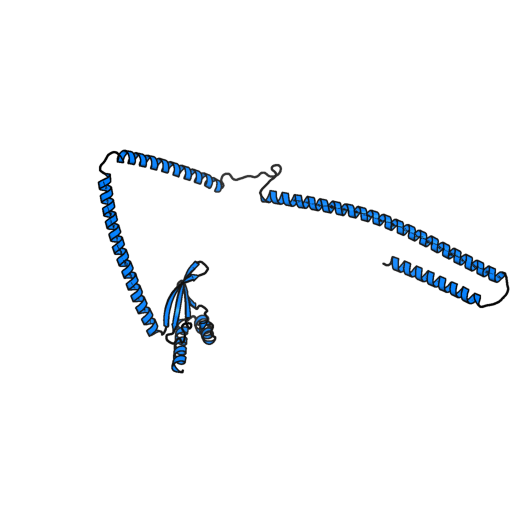. LYS A 1 84 ? -5.959 21.400 57.244 1.00 97.75 84 LYS A N 1
ATOM 655 C CA . LYS A 1 84 ? -4.883 20.469 56.865 1.00 97.75 84 LYS A CA 1
ATOM 656 C C . LYS A 1 84 ? -5.153 19.821 55.513 1.00 97.75 84 LYS A C 1
ATOM 658 O O . LYS A 1 84 ? -4.260 19.846 54.672 1.00 97.75 84 LYS A O 1
ATOM 663 N N . CYS A 1 85 ? -6.377 19.349 55.257 1.00 96.69 85 CYS A N 1
ATOM 664 C CA . CYS A 1 85 ? -6.771 18.804 53.954 1.00 96.69 85 CYS A CA 1
ATOM 665 C C . CYS A 1 85 ? -6.469 19.795 52.823 1.00 96.69 85 CYS A C 1
ATOM 667 O O . CYS A 1 85 ? -5.739 19.458 51.897 1.00 96.69 85 CYS A O 1
ATOM 669 N N . ARG A 1 86 ? -6.896 21.058 52.963 1.00 97.38 86 ARG A N 1
ATOM 670 C CA . ARG A 1 86 ? -6.592 22.113 51.976 1.00 97.38 86 ARG A CA 1
ATOM 671 C C . ARG A 1 86 ? -5.096 22.384 51.806 1.00 97.38 86 ARG A C 1
ATOM 673 O O . ARG A 1 86 ? -4.665 22.828 50.744 1.00 97.38 86 ARG A O 1
ATOM 680 N N . SER A 1 87 ? -4.299 22.207 52.859 1.00 97.38 87 SER A N 1
ATOM 681 C CA . SER A 1 87 ? -2.842 22.345 52.776 1.00 97.38 87 SER A CA 1
ATOM 682 C C . SER A 1 87 ? -2.216 21.189 52.001 1.00 97.38 87 SER A C 1
ATOM 684 O O . SER A 1 87 ? -1.354 21.424 51.157 1.00 97.38 87 SER A O 1
ATOM 686 N N . PHE A 1 88 ? -2.661 19.959 52.260 1.00 97.69 88 PHE A N 1
ATOM 687 C CA . PHE A 1 88 ? -2.184 18.775 51.551 1.00 97.69 88 PHE A CA 1
ATOM 688 C C . PHE A 1 88 ? -2.621 18.752 50.087 1.00 97.69 88 PHE A C 1
ATOM 690 O O . PHE A 1 88 ? -1.841 18.334 49.241 1.00 97.69 88 PHE A O 1
ATOM 697 N N . GLU A 1 89 ? -3.811 19.256 49.761 1.00 97.06 89 GLU A N 1
ATOM 698 C CA . GLU A 1 89 ? -4.259 19.415 48.372 1.00 97.06 89 GLU A CA 1
ATOM 699 C C . GLU A 1 89 ? -3.330 20.348 47.584 1.00 97.06 89 GLU A C 1
ATOM 701 O O . GLU A 1 89 ? -2.838 19.965 46.522 1.00 97.06 89 GLU A O 1
ATOM 706 N N . ARG A 1 90 ? -3.003 21.521 48.150 1.00 97.50 90 ARG A N 1
ATOM 707 C CA . ARG A 1 90 ? -2.053 22.477 47.550 1.00 97.50 90 ARG A CA 1
ATOM 708 C C . ARG A 1 90 ? -0.658 21.886 47.370 1.00 97.50 90 ARG A C 1
ATOM 710 O O . ARG A 1 90 ? -0.022 22.111 46.344 1.00 97.50 90 ARG A O 1
ATOM 717 N N . GLU A 1 91 ? -0.182 21.128 48.353 1.00 97.75 91 GLU A N 1
ATOM 718 C CA . GLU A 1 91 ? 1.100 20.431 48.245 1.00 97.75 91 GLU A CA 1
ATOM 719 C C . GLU A 1 91 ? 1.052 19.328 47.178 1.00 97.75 91 GLU A C 1
ATOM 721 O O . GLU A 1 91 ? 1.990 19.179 46.401 1.00 97.75 91 GLU A O 1
ATOM 726 N N . GLY A 1 92 ? -0.067 18.612 47.067 1.00 97.75 92 GLY A N 1
ATOM 727 C CA . GLY A 1 92 ? -0.297 17.635 46.008 1.00 97.75 92 GLY A CA 1
ATOM 728 C C . GLY A 1 92 ? -0.238 18.255 44.610 1.00 97.75 92 GLY A C 1
ATOM 729 O O . GLY A 1 92 ? 0.385 17.679 43.720 1.00 97.75 92 GLY A O 1
ATOM 730 N N . ASP A 1 93 ? -0.830 19.436 44.411 1.00 97.50 93 ASP A N 1
ATOM 731 C CA . ASP A 1 93 ? -0.741 20.175 43.141 1.00 97.50 93 ASP A CA 1
ATOM 732 C C . ASP A 1 93 ? 0.691 20.630 42.829 1.00 97.50 93 ASP A C 1
ATOM 734 O O . ASP A 1 93 ? 1.151 20.526 41.684 1.00 97.50 93 ASP A O 1
ATOM 738 N N . ARG A 1 94 ? 1.426 21.083 43.853 1.00 98.00 94 ARG A N 1
ATOM 739 C CA . ARG A 1 94 ? 2.842 21.457 43.734 1.00 98.00 94 ARG A CA 1
ATOM 740 C C . ARG A 1 94 ? 3.696 20.263 43.309 1.00 98.00 94 ARG A C 1
ATOM 742 O O . ARG A 1 94 ? 4.446 20.370 42.341 1.00 98.00 94 ARG A O 1
ATOM 749 N N . LEU A 1 95 ? 3.532 19.123 43.979 1.00 97.94 95 LEU A N 1
ATOM 750 C CA . LEU A 1 95 ? 4.260 17.890 43.676 1.00 97.94 95 LEU A CA 1
ATOM 751 C C . LEU A 1 95 ? 3.914 17.344 42.287 1.00 97.94 95 LEU A C 1
ATOM 753 O O . LEU A 1 95 ? 4.813 16.936 41.560 1.00 97.94 95 LEU A O 1
ATOM 757 N N . ARG A 1 96 ? 2.641 17.388 41.868 1.00 97.88 96 ARG A N 1
ATOM 758 C CA . ARG A 1 96 ? 2.243 17.016 40.495 1.00 97.88 96 ARG A CA 1
ATOM 759 C C . ARG A 1 96 ? 2.948 17.874 39.444 1.00 97.88 96 ARG A C 1
ATOM 761 O O . ARG A 1 96 ? 3.425 17.347 38.444 1.00 97.88 96 ARG A O 1
ATOM 768 N N . SER A 1 97 ? 3.049 19.179 39.688 1.00 97.06 97 SER A N 1
ATOM 769 C CA . SER A 1 97 ? 3.752 20.103 38.790 1.00 97.06 97 SER A CA 1
ATOM 770 C C . SER A 1 97 ? 5.254 19.802 38.722 1.00 97.06 97 SER A C 1
ATOM 772 O O . SER A 1 97 ? 5.845 19.834 37.644 1.00 97.06 97 SER A O 1
ATOM 774 N N . GLU A 1 98 ? 5.871 19.471 39.858 1.00 97.44 98 GLU A N 1
ATOM 775 C CA . GLU A 1 98 ? 7.282 19.078 39.929 1.00 97.44 98 GLU A CA 1
ATOM 776 C C . GLU A 1 98 ? 7.547 17.755 39.198 1.00 97.44 98 GLU A C 1
ATOM 778 O O . GLU A 1 98 ? 8.502 17.671 38.427 1.00 97.44 98 GLU A O 1
ATOM 783 N N . ILE A 1 99 ? 6.665 16.763 39.360 1.00 96.06 99 ILE A N 1
ATOM 784 C CA . ILE A 1 99 ? 6.738 15.488 38.636 1.00 96.06 99 ILE A CA 1
ATOM 785 C C . ILE A 1 99 ? 6.697 15.730 37.125 1.00 96.06 99 ILE A C 1
ATOM 787 O O . ILE A 1 99 ? 7.609 15.278 36.442 1.00 96.06 99 ILE A O 1
ATOM 791 N N . CYS A 1 100 ? 5.743 16.512 36.605 1.00 96.06 100 CYS A N 1
ATOM 792 C CA . CYS A 1 100 ? 5.679 16.821 35.168 1.00 96.06 100 CYS A CA 1
ATOM 793 C C . CYS A 1 100 ? 6.988 17.431 34.631 1.00 96.06 100 CYS A C 1
ATOM 795 O O . CYS A 1 100 ? 7.448 17.089 33.539 1.00 96.06 100 CYS A O 1
ATOM 797 N N . LEU A 1 101 ? 7.608 18.340 35.391 1.00 95.62 101 LEU A N 1
ATOM 798 C CA . LEU A 1 101 ? 8.881 18.952 35.001 1.00 95.62 101 LEU A CA 1
ATOM 799 C C . LEU A 1 101 ? 10.026 17.936 35.011 1.00 95.62 101 LEU A C 1
ATOM 801 O O . LEU A 1 101 ? 10.840 17.923 34.086 1.00 95.62 101 LEU A O 1
ATOM 805 N N . LEU A 1 102 ? 10.101 17.096 36.043 1.00 94.25 102 LEU A N 1
ATOM 806 C CA . LEU A 1 102 ? 11.127 16.061 36.155 1.00 94.25 102 LEU A CA 1
ATOM 807 C C . LEU A 1 102 ? 10.968 14.986 35.075 1.00 94.25 102 LEU A C 1
ATOM 809 O O . LEU A 1 102 ? 11.961 14.602 34.462 1.00 94.25 102 LEU A O 1
ATOM 813 N N . GLU A 1 103 ? 9.743 14.556 34.784 1.00 94.00 103 GLU A N 1
ATOM 814 C CA . GLU A 1 103 ? 9.435 13.617 33.703 1.00 94.00 103 GLU A CA 1
ATOM 815 C C . GLU A 1 103 ? 9.855 14.176 32.343 1.00 94.00 103 GLU A C 1
ATOM 817 O O . GLU A 1 103 ? 10.516 13.480 31.572 1.00 94.00 103 GLU A O 1
ATOM 822 N N . SER A 1 104 ? 9.565 15.454 32.070 1.00 94.44 104 SER A N 1
ATOM 823 C CA . SER A 1 104 ? 10.032 16.118 30.850 1.00 94.44 104 SER A CA 1
ATOM 824 C C . SER A 1 104 ? 11.557 16.118 30.765 1.00 94.44 104 SER A C 1
ATOM 826 O O . SER A 1 104 ? 12.111 15.770 29.725 1.00 94.44 104 SER A O 1
ATOM 828 N N . LYS A 1 105 ? 12.252 16.486 31.845 1.00 94.50 105 LYS A N 1
ATOM 829 C CA . LYS A 1 105 ? 13.723 16.513 31.887 1.00 94.50 105 LYS A CA 1
ATOM 830 C C . LYS A 1 105 ? 14.327 15.132 31.630 1.00 94.50 105 LYS A C 1
ATOM 832 O O . LYS A 1 105 ? 15.197 14.991 30.774 1.00 94.50 105 LYS A O 1
ATOM 837 N N . ILE A 1 106 ? 13.811 14.100 32.295 1.00 90.12 106 ILE A N 1
ATOM 838 C CA . ILE A 1 106 ? 14.246 12.711 32.089 1.00 90.12 106 ILE A CA 1
ATOM 839 C C . ILE A 1 106 ? 13.969 12.263 30.647 1.00 90.12 106 ILE A C 1
ATOM 841 O O . ILE A 1 106 ? 14.831 11.641 30.031 1.00 90.12 106 ILE A O 1
ATOM 845 N N . GLY A 1 107 ? 12.813 12.624 30.078 1.00 89.62 107 GLY A N 1
ATOM 846 C CA . GLY A 1 107 ? 12.463 12.317 28.687 1.00 89.62 107 GLY A CA 1
ATOM 847 C C . GLY A 1 107 ? 13.410 12.936 27.651 1.00 89.62 107 GLY A C 1
ATOM 848 O O . GLY A 1 107 ? 13.621 12.348 26.594 1.00 89.62 107 GLY A O 1
ATOM 849 N N . HIS A 1 108 ? 14.027 14.079 27.962 1.00 91.12 108 HIS A N 1
ATOM 850 C CA . HIS A 1 108 ? 15.043 14.723 27.117 1.00 91.12 108 HIS A CA 1
ATOM 851 C C . HIS A 1 108 ? 16.470 14.228 27.405 1.00 91.12 108 HIS A C 1
ATOM 853 O O . HIS A 1 108 ? 17.411 14.625 26.718 1.00 91.12 108 HIS A O 1
ATOM 859 N N . GLY A 1 109 ? 16.637 13.343 28.390 1.00 90.06 109 GLY A N 1
ATOM 860 C CA . GLY A 1 109 ? 17.934 12.804 28.781 1.00 90.06 109 GLY A CA 1
ATOM 861 C C . GLY A 1 109 ? 18.731 13.709 29.720 1.00 90.06 109 GLY A C 1
ATOM 862 O O . GLY A 1 109 ? 19.947 13.540 29.805 1.00 90.06 109 GLY A O 1
ATOM 863 N N . ASP A 1 110 ? 18.091 14.641 30.434 1.00 91.25 110 ASP A N 1
ATOM 864 C CA . ASP A 1 110 ? 18.757 15.398 31.495 1.00 91.25 110 ASP A CA 1
ATOM 865 C C . ASP A 1 110 ? 19.172 14.454 32.630 1.00 91.25 110 ASP A C 1
ATOM 867 O O . ASP A 1 110 ? 18.402 13.608 33.092 1.00 91.25 110 ASP A O 1
ATOM 871 N N . TYR A 1 111 ? 20.389 14.634 33.135 1.00 90.62 111 TYR A N 1
ATOM 872 C CA . TYR A 1 111 ? 20.926 13.845 34.236 1.00 90.62 111 TYR A CA 1
ATOM 873 C C . TYR A 1 111 ? 21.634 14.733 35.257 1.00 90.62 111 TYR A C 1
ATOM 875 O O . TYR A 1 111 ? 22.214 15.770 34.935 1.00 90.62 111 TYR A O 1
ATOM 883 N N . SER A 1 112 ? 21.620 14.304 36.520 1.00 89.00 112 SER A N 1
ATOM 884 C CA . SER A 1 112 ? 22.393 14.964 37.571 1.00 89.00 112 SER A CA 1
ATOM 885 C C . SER A 1 112 ? 23.836 14.470 37.554 1.00 89.00 112 SER A C 1
ATOM 887 O O . SER A 1 112 ? 24.109 13.312 37.879 1.00 89.00 112 SER A O 1
ATOM 889 N N . ALA A 1 113 ? 24.769 15.369 37.241 1.00 87.69 113 ALA A N 1
ATOM 890 C CA . ALA A 1 113 ? 26.205 15.082 37.237 1.00 87.69 113 ALA A CA 1
ATOM 891 C C . ALA A 1 113 ? 26.773 14.738 38.629 1.00 87.69 113 ALA A C 1
ATOM 893 O O . ALA A 1 113 ? 27.862 14.177 38.721 1.00 87.69 113 ALA A O 1
ATOM 894 N N . ALA A 1 114 ? 26.044 15.046 39.710 1.00 91.75 114 ALA A N 1
ATOM 895 C CA . ALA A 1 114 ? 26.445 14.688 41.069 1.00 91.75 114 ALA A CA 1
ATOM 896 C C . ALA A 1 114 ? 26.297 13.181 41.350 1.00 91.75 114 ALA A C 1
ATOM 898 O O . ALA A 1 114 ? 27.114 12.616 42.070 1.00 91.75 114 ALA A O 1
ATOM 899 N N . ASN A 1 115 ? 25.284 12.531 40.760 1.00 90.44 115 ASN A N 1
ATOM 900 C CA . ASN A 1 115 ? 24.957 11.123 41.028 1.00 90.44 115 ASN A CA 1
ATOM 901 C C . ASN A 1 115 ? 25.162 10.195 39.825 1.00 90.44 115 ASN A C 1
ATOM 903 O O . ASN A 1 115 ? 25.236 8.982 40.002 1.00 90.44 115 ASN A O 1
ATOM 907 N N . THR A 1 116 ? 25.228 10.733 38.606 1.00 89.62 116 THR A N 1
ATOM 908 C CA . THR A 1 116 ? 25.273 9.934 37.376 1.00 89.62 116 THR A CA 1
ATOM 909 C C . THR A 1 116 ? 26.440 10.371 36.501 1.00 89.62 116 THR A C 1
ATOM 911 O O . THR A 1 116 ? 26.546 11.538 36.129 1.00 89.62 116 THR A O 1
ATOM 914 N N . LYS A 1 117 ? 27.305 9.419 36.131 1.00 91.31 117 LYS A N 1
ATOM 915 C CA . LYS A 1 117 ? 28.322 9.609 35.090 1.00 91.31 117 LYS A CA 1
ATOM 916 C C . LYS A 1 117 ? 27.829 8.984 33.791 1.00 91.31 117 LYS A C 1
ATOM 918 O O . LYS A 1 117 ? 27.607 7.778 33.739 1.00 91.31 117 LYS A O 1
ATOM 923 N N . VAL A 1 118 ? 27.695 9.797 32.748 1.00 87.25 118 VAL A N 1
ATOM 924 C CA . VAL A 1 118 ? 27.350 9.326 31.402 1.00 87.25 118 VAL A CA 1
ATOM 925 C C . VAL A 1 118 ? 28.637 9.006 30.652 1.00 87.25 118 VAL A C 1
ATOM 927 O O . VAL A 1 118 ? 29.484 9.875 30.452 1.00 87.25 118 VAL A O 1
ATOM 930 N N . LEU A 1 119 ? 28.791 7.746 30.257 1.00 85.69 119 LEU A N 1
ATOM 931 C CA . LEU A 1 119 ? 29.915 7.271 29.458 1.00 85.69 119 LEU A CA 1
ATOM 932 C C . LEU A 1 119 ? 29.427 6.995 28.038 1.00 85.69 119 LEU A C 1
ATOM 934 O O . LEU A 1 119 ? 28.384 6.375 27.843 1.00 85.69 119 LEU A O 1
ATOM 938 N N . ARG A 1 120 ? 30.199 7.434 27.043 1.00 80.69 120 ARG A N 1
ATOM 939 C CA . ARG A 1 120 ? 29.998 7.077 25.637 1.00 80.69 120 ARG A CA 1
ATOM 940 C C . ARG A 1 120 ? 31.193 6.260 25.174 1.00 80.69 120 ARG A C 1
ATOM 942 O O . ARG A 1 120 ? 32.335 6.634 25.433 1.00 80.69 120 ARG A O 1
ATOM 949 N N . MET A 1 121 ? 30.931 5.171 24.462 1.00 76.31 121 MET A N 1
ATOM 950 C CA . MET A 1 121 ? 31.985 4.416 23.797 1.00 76.31 121 MET A CA 1
ATOM 951 C C . MET A 1 121 ? 32.479 5.215 22.586 1.00 76.31 121 MET A C 1
ATOM 953 O O . MET A 1 121 ? 31.694 5.542 21.700 1.00 76.31 121 MET A O 1
ATOM 957 N N . VAL A 1 122 ? 33.765 5.567 22.572 1.00 69.38 122 VAL A N 1
ATOM 958 C CA . VAL A 1 122 ? 34.375 6.411 21.525 1.00 69.38 122 VAL A CA 1
ATOM 959 C C . VAL A 1 122 ? 34.508 5.666 20.184 1.00 69.38 122 VAL A C 1
ATOM 961 O O . VAL A 1 122 ? 34.557 6.299 19.142 1.00 69.38 122 VAL A O 1
ATOM 964 N N . ASN A 1 123 ? 34.436 4.331 20.192 1.00 66.12 123 ASN A N 1
ATOM 965 C CA . ASN A 1 123 ? 34.439 3.482 18.993 1.00 66.12 123 ASN A CA 1
ATOM 966 C C . ASN A 1 123 ? 33.035 2.922 18.700 1.00 66.12 123 ASN A C 1
ATOM 968 O O . ASN A 1 123 ? 32.843 1.710 18.604 1.00 66.12 123 ASN A O 1
ATOM 972 N N . LEU A 1 124 ? 32.023 3.789 18.665 1.00 58.09 124 LEU A N 1
ATOM 973 C CA . LEU A 1 124 ? 30.684 3.415 18.214 1.00 58.09 124 LEU A CA 1
ATOM 974 C C . LEU A 1 124 ? 30.578 3.753 16.722 1.00 58.09 124 LEU A C 1
ATOM 976 O O . LEU A 1 124 ? 30.885 4.884 16.357 1.00 58.09 124 LEU A O 1
ATOM 980 N N . LEU A 1 125 ? 30.078 2.821 15.903 1.00 56.59 125 LEU A N 1
ATOM 981 C CA . LEU A 1 125 ? 29.938 2.902 14.432 1.00 56.59 125 LEU A CA 1
ATOM 982 C C . LEU A 1 125 ? 29.330 4.221 13.883 1.00 56.59 125 LEU A C 1
ATOM 984 O O . LEU A 1 125 ? 29.429 4.511 12.697 1.00 56.59 125 LEU A O 1
ATOM 988 N N . GLY A 1 126 ? 28.697 5.045 14.727 1.00 55.50 126 GLY A N 1
ATOM 989 C CA . GLY A 1 126 ? 28.212 6.381 14.365 1.00 55.50 126 GLY A CA 1
ATOM 990 C C . GLY A 1 126 ? 29.296 7.466 14.261 1.00 55.50 126 GLY A C 1
ATOM 991 O O . GLY A 1 126 ? 29.143 8.375 13.452 1.00 55.50 126 GLY A O 1
ATOM 992 N N . LEU A 1 127 ? 30.397 7.377 15.019 1.00 55.94 127 LEU A N 1
ATOM 993 C CA . LEU A 1 127 ? 31.545 8.291 14.869 1.00 55.94 127 LEU A CA 1
ATOM 994 C C . LEU A 1 127 ? 32.380 7.937 13.636 1.00 55.94 127 LEU A C 1
ATOM 996 O O . LEU A 1 127 ? 32.890 8.834 12.965 1.00 55.94 127 LEU A O 1
ATOM 1000 N N . ASP A 1 128 ? 32.436 6.649 13.295 1.00 55.81 128 ASP A N 1
ATOM 1001 C CA . ASP A 1 128 ? 32.980 6.201 12.018 1.00 55.81 128 ASP A CA 1
ATOM 1002 C C . ASP A 1 128 ? 32.149 6.770 10.868 1.00 55.81 128 ASP A C 1
ATOM 1004 O O . ASP A 1 128 ? 32.735 7.234 9.909 1.00 55.81 128 ASP A O 1
ATOM 1008 N N . SER A 1 129 ? 30.820 6.900 10.994 1.00 60.88 129 SER A N 1
ATOM 1009 C CA . SER A 1 129 ? 30.001 7.539 9.948 1.00 60.88 129 SER A CA 1
ATOM 1010 C C . SER A 1 129 ? 30.304 9.032 9.743 1.00 60.88 129 SER A C 1
ATOM 1012 O O . SER A 1 129 ? 30.332 9.496 8.606 1.00 60.88 129 SER A O 1
ATOM 1014 N N . GLU A 1 130 ? 30.583 9.798 10.808 1.00 67.25 130 GLU A N 1
ATOM 1015 C CA . GLU A 1 130 ? 31.002 11.203 10.673 1.00 67.25 130 GLU A CA 1
ATOM 1016 C C . GLU A 1 130 ? 32.423 11.308 10.110 1.00 67.25 130 GLU A C 1
ATOM 1018 O O . GLU A 1 130 ? 32.695 12.179 9.283 1.00 67.25 130 GLU A O 1
ATOM 1023 N N . SER A 1 131 ? 33.320 10.410 10.524 1.00 71.56 131 SER A N 1
ATOM 1024 C CA . SER A 1 131 ? 34.687 10.314 10.008 1.00 71.56 131 SER A CA 1
ATOM 1025 C C . SER A 1 131 ? 34.708 9.898 8.532 1.00 71.56 131 SER A C 1
ATOM 1027 O O . SER A 1 131 ? 35.353 10.546 7.714 1.00 71.56 131 SER A O 1
ATOM 1029 N N . GLU A 1 132 ? 33.936 8.882 8.154 1.00 72.19 132 GLU A N 1
ATOM 1030 C CA . GLU A 1 132 ? 33.746 8.387 6.789 1.00 72.19 132 GLU A CA 1
ATOM 1031 C C . GLU A 1 132 ? 33.066 9.434 5.910 1.00 72.19 132 GLU A C 1
ATOM 1033 O O . GLU A 1 132 ? 33.515 9.671 4.789 1.00 72.19 132 GLU A O 1
ATOM 1038 N N . ALA A 1 133 ? 32.037 10.127 6.410 1.00 78.00 133 ALA A N 1
ATOM 1039 C CA . ALA A 1 133 ? 31.421 11.242 5.698 1.00 78.00 133 ALA A CA 1
ATOM 1040 C C . ALA A 1 133 ? 32.435 12.368 5.462 1.00 78.00 133 ALA A C 1
ATOM 1042 O O . ALA A 1 133 ? 32.511 12.914 4.361 1.00 78.00 133 ALA A O 1
ATOM 1043 N N . ARG A 1 134 ? 33.267 12.683 6.459 1.00 82.44 134 ARG A N 1
ATOM 1044 C CA . ARG A 1 134 ? 34.320 13.699 6.346 1.00 82.44 134 ARG A CA 1
ATOM 1045 C C . ARG A 1 134 ? 35.413 13.281 5.361 1.00 82.44 134 ARG A C 1
ATOM 1047 O O . ARG A 1 134 ? 35.777 14.075 4.498 1.00 82.44 134 ARG A O 1
ATOM 1054 N N . HIS A 1 135 ? 35.850 12.025 5.407 1.00 84.12 135 HIS A N 1
ATOM 1055 C CA . HIS A 1 135 ? 36.779 11.446 4.438 1.00 84.12 135 HIS A CA 1
ATOM 1056 C C . HIS A 1 135 ? 36.207 11.437 3.018 1.00 84.12 135 HIS A C 1
ATOM 1058 O O . HIS A 1 135 ? 36.920 11.762 2.071 1.00 84.12 135 HIS A O 1
ATOM 1064 N N . THR A 1 136 ? 34.919 11.136 2.864 1.00 85.44 136 THR A N 1
ATOM 1065 C CA . THR A 1 136 ? 34.226 11.166 1.569 1.00 85.44 136 THR A CA 1
ATOM 1066 C C . THR A 1 136 ? 34.148 12.590 1.024 1.00 85.44 136 THR A C 1
ATOM 1068 O O . THR A 1 136 ? 34.443 12.823 -0.147 1.00 85.44 136 THR A O 1
ATOM 1071 N N . ILE A 1 137 ? 33.814 13.568 1.871 1.00 89.25 137 ILE A N 1
ATOM 1072 C CA . ILE A 1 137 ? 33.788 14.990 1.500 1.00 89.25 137 ILE A CA 1
ATOM 1073 C C . ILE A 1 137 ? 35.177 15.465 1.059 1.00 89.25 137 ILE A C 1
ATOM 1075 O O . ILE A 1 137 ? 35.295 16.158 0.046 1.00 89.25 137 ILE A O 1
ATOM 1079 N N . ASP A 1 138 ? 36.229 15.086 1.780 1.00 91.62 138 ASP A N 1
ATOM 1080 C CA . ASP A 1 138 ? 37.595 15.483 1.441 1.00 91.62 138 ASP A CA 1
ATOM 1081 C C . ASP A 1 138 ? 38.101 14.790 0.163 1.00 91.62 138 ASP A C 1
ATOM 1083 O O . ASP A 1 138 ? 38.745 15.436 -0.669 1.00 91.62 138 ASP A O 1
ATOM 1087 N N . ALA A 1 139 ? 37.736 13.524 -0.066 1.00 92.62 139 ALA A N 1
ATOM 1088 C CA . ALA A 1 139 ? 38.021 12.817 -1.316 1.00 92.62 139 ALA A CA 1
ATOM 1089 C C . ALA A 1 139 ? 37.336 13.489 -2.519 1.00 92.62 139 ALA A C 1
ATOM 1091 O O . ALA A 1 139 ? 37.990 13.779 -3.523 1.00 92.62 139 ALA A O 1
ATOM 1092 N N . LEU A 1 140 ? 36.048 13.826 -2.395 1.00 92.69 140 LEU A N 1
ATOM 1093 C CA . LEU A 1 140 ? 35.293 14.520 -3.444 1.00 92.69 140 LEU A CA 1
ATOM 1094 C C . LEU A 1 140 ? 35.866 15.912 -3.744 1.00 92.69 140 LEU A C 1
ATOM 1096 O O . LEU A 1 140 ? 35.952 16.311 -4.905 1.00 92.69 140 LEU A O 1
ATOM 1100 N N . ARG A 1 141 ? 36.316 16.648 -2.720 1.00 94.00 141 ARG A N 1
ATOM 1101 C CA . ARG A 1 141 ? 36.999 17.940 -2.905 1.00 94.00 141 ARG A CA 1
ATOM 1102 C C . ARG A 1 141 ? 38.318 17.789 -3.663 1.00 94.00 141 ARG A C 1
ATOM 1104 O O . ARG A 1 141 ? 38.618 18.608 -4.531 1.00 94.00 141 ARG A O 1
ATOM 1111 N N . ALA A 1 142 ? 39.092 16.746 -3.369 1.00 93.19 142 ALA A N 1
ATOM 1112 C CA . ALA A 1 142 ? 40.337 16.466 -4.079 1.00 93.19 142 ALA A CA 1
ATOM 1113 C C . ALA A 1 142 ? 40.091 16.099 -5.554 1.00 93.19 142 ALA A C 1
ATOM 1115 O O . ALA A 1 142 ? 40.807 16.578 -6.439 1.00 93.19 142 ALA A O 1
ATOM 1116 N N . GLU A 1 143 ? 39.063 15.296 -5.839 1.00 93.06 143 GLU A N 1
ATOM 1117 C CA . GLU A 1 143 ? 38.672 14.957 -7.211 1.00 93.06 143 GLU A CA 1
ATOM 1118 C C . GLU A 1 143 ? 38.181 16.172 -7.996 1.00 93.06 143 GLU A C 1
ATOM 1120 O O . GLU A 1 143 ? 38.579 16.353 -9.149 1.00 93.06 143 GLU A O 1
ATOM 1125 N N . LEU A 1 144 ? 37.383 17.035 -7.365 1.00 92.31 144 LEU A N 1
ATOM 1126 C CA . LEU A 1 144 ? 36.884 18.263 -7.977 1.00 92.31 144 LEU A CA 1
ATOM 1127 C C . LEU A 1 144 ? 38.035 19.205 -8.351 1.00 92.31 144 LEU A C 1
ATOM 1129 O O . LEU A 1 144 ? 38.095 19.668 -9.489 1.00 92.31 144 LEU A O 1
ATOM 1133 N N . ASN A 1 145 ? 39.006 19.399 -7.455 1.00 92.38 145 ASN A N 1
ATOM 1134 C CA . ASN A 1 145 ? 40.207 20.185 -7.752 1.00 92.38 145 ASN A CA 1
ATOM 1135 C C . ASN A 1 145 ? 41.023 19.568 -8.901 1.00 92.38 145 ASN A C 1
ATOM 1137 O O . ASN A 1 145 ? 41.463 20.273 -9.807 1.00 92.38 145 ASN A O 1
ATOM 1141 N N . LYS A 1 146 ? 41.186 18.238 -8.921 1.00 92.12 146 LYS A N 1
ATOM 1142 C CA . LYS A 1 146 ? 41.901 17.535 -10.001 1.00 92.12 146 LYS A CA 1
ATOM 1143 C C . LYS A 1 146 ? 41.184 17.667 -11.347 1.00 92.12 146 LYS A C 1
ATOM 1145 O O . LYS A 1 146 ? 41.844 17.798 -12.378 1.00 92.12 146 LYS A O 1
ATOM 1150 N N . ALA A 1 147 ? 39.854 17.611 -11.355 1.00 88.06 147 ALA A N 1
ATOM 1151 C CA . ALA A 1 147 ? 39.044 17.819 -12.550 1.00 88.06 147 ALA A CA 1
ATOM 1152 C C . ALA A 1 147 ? 39.145 19.267 -13.044 1.00 88.06 147 ALA A C 1
ATOM 1154 O O . ALA A 1 147 ? 39.326 19.478 -14.240 1.00 88.06 147 ALA A O 1
ATOM 1155 N N . GLN A 1 148 ? 39.125 20.245 -12.136 1.00 89.88 148 GLN A N 1
ATOM 1156 C CA . GLN A 1 148 ? 39.324 21.657 -12.466 1.00 89.88 148 GLN A CA 1
ATOM 1157 C C . GLN A 1 148 ? 40.705 21.920 -13.075 1.00 89.88 148 GLN A C 1
ATOM 1159 O O . GLN A 1 148 ? 40.782 22.543 -14.129 1.00 89.88 148 GLN A O 1
ATOM 1164 N N . SER A 1 149 ? 41.788 21.378 -12.505 1.00 87.25 149 SER A N 1
ATOM 1165 C CA . SER A 1 149 ? 43.131 21.522 -13.093 1.00 87.25 149 SER A CA 1
ATOM 1166 C C . SER A 1 149 ? 43.242 20.876 -14.478 1.00 87.25 149 SER A C 1
ATOM 1168 O O . SER A 1 149 ? 43.910 21.407 -15.360 1.00 87.25 149 SER A O 1
ATOM 1170 N N . LYS A 1 150 ? 42.573 19.735 -14.699 1.00 86.94 150 LYS A N 1
ATOM 1171 C CA . LYS A 1 150 ? 42.502 19.109 -16.029 1.00 86.94 150 LYS A CA 1
ATOM 1172 C C . LYS A 1 150 ? 41.700 19.951 -17.016 1.00 86.94 150 LYS A C 1
ATOM 1174 O O . LYS A 1 150 ? 42.097 20.041 -18.170 1.00 86.94 150 LYS A O 1
ATOM 1179 N N . LEU A 1 151 ? 40.588 20.541 -16.579 1.00 82.81 151 LEU A N 1
ATOM 1180 C CA . LEU A 1 151 ? 39.762 21.408 -17.415 1.00 82.81 151 LEU A CA 1
ATOM 1181 C C . LEU A 1 151 ? 40.553 22.647 -17.845 1.00 82.81 151 LEU A C 1
ATOM 1183 O O . LEU A 1 151 ? 40.579 22.962 -19.027 1.00 82.81 151 LEU A O 1
ATOM 1187 N N . GLN A 1 152 ? 41.284 23.257 -16.912 1.00 83.75 152 GLN A N 1
ATOM 1188 C CA . GLN A 1 152 ? 42.163 24.389 -17.186 1.00 83.75 152 GLN A CA 1
ATOM 1189 C C . GLN A 1 152 ? 43.282 24.019 -18.174 1.00 83.75 152 GLN A C 1
ATOM 1191 O O . GLN A 1 152 ? 43.505 24.734 -19.144 1.00 83.75 152 GLN A O 1
ATOM 1196 N N . ALA A 1 153 ? 43.918 22.853 -18.011 1.00 79.50 153 ALA A N 1
ATOM 1197 C CA . ALA A 1 153 ? 44.912 22.361 -18.969 1.00 79.50 153 ALA A CA 1
ATOM 1198 C C . ALA A 1 153 ? 44.311 22.097 -20.365 1.00 79.50 153 ALA A C 1
ATOM 1200 O O . ALA A 1 153 ? 44.963 22.325 -21.380 1.00 79.50 153 ALA A O 1
ATOM 1201 N N . VAL A 1 154 ? 43.061 21.628 -20.439 1.00 75.81 154 VAL A N 1
ATOM 1202 C CA . VAL A 1 154 ? 42.341 21.435 -21.709 1.00 75.81 154 VAL A CA 1
ATOM 1203 C C . VAL A 1 154 ? 41.954 22.773 -22.341 1.00 75.81 154 VAL A C 1
ATOM 1205 O O . VAL A 1 154 ? 42.042 22.905 -23.558 1.00 75.81 154 VAL A O 1
ATOM 1208 N N . GLU A 1 155 ? 41.561 23.771 -21.552 1.00 74.06 155 GLU A N 1
ATOM 1209 C CA . GLU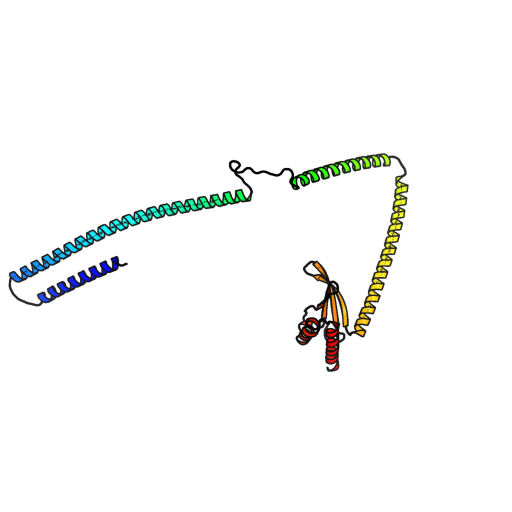 A 1 155 ? 41.276 25.127 -22.035 1.00 74.06 155 GLU A CA 1
ATOM 1210 C C . GLU A 1 155 ? 42.539 25.818 -22.569 1.00 74.06 155 GLU A C 1
ATOM 1212 O O . GLU A 1 155 ? 42.491 26.432 -23.636 1.00 74.06 155 GLU A O 1
ATOM 1217 N N . GLU A 1 156 ? 43.684 25.633 -21.907 1.00 71.88 156 GLU A N 1
ATOM 1218 C CA . GLU A 1 156 ? 44.993 26.110 -22.373 1.00 71.88 156 GLU A CA 1
ATOM 1219 C C . GLU A 1 156 ? 45.432 25.409 -23.675 1.00 71.88 156 GLU A C 1
ATOM 1221 O O . GLU A 1 156 ? 45.931 26.063 -24.592 1.00 71.88 156 GLU A O 1
ATOM 1226 N N . LEU A 1 157 ? 45.165 24.103 -23.817 1.00 62.19 157 LEU A N 1
ATOM 1227 C CA . LEU A 1 157 ? 45.420 23.344 -25.052 1.00 62.19 157 LEU A CA 1
ATOM 1228 C C . LEU A 1 157 ? 44.439 23.693 -26.188 1.00 62.19 157 LEU A C 1
ATOM 1230 O O . LEU A 1 157 ? 44.809 23.654 -27.360 1.00 62.19 157 LEU A O 1
ATOM 1234 N N . LYS A 1 158 ? 43.197 24.076 -25.870 1.00 57.81 158 LYS A N 1
ATOM 1235 C CA . LYS A 1 158 ? 42.182 24.497 -26.852 1.00 57.81 158 LYS A CA 1
ATOM 1236 C C . LYS A 1 158 ? 42.507 25.854 -27.490 1.00 57.81 158 LYS A C 1
ATOM 1238 O O . LYS A 1 158 ? 42.027 26.137 -28.585 1.00 57.81 158 LYS A O 1
ATOM 1243 N N . GLY A 1 159 ? 43.358 26.665 -26.857 1.00 56.19 159 GLY A N 1
ATOM 1244 C CA . GLY A 1 159 ? 43.904 27.891 -27.448 1.00 56.19 159 GLY A CA 1
ATOM 1245 C C . GLY A 1 159 ? 44.864 27.651 -28.623 1.00 56.19 159 GLY A C 1
ATOM 1246 O O . GLY A 1 159 ? 45.178 28.592 -29.350 1.00 56.19 159 GLY A O 1
ATOM 1247 N N . GLN A 1 160 ? 45.323 26.410 -28.835 1.00 57.81 160 GLN A N 1
ATOM 1248 C CA . GLN A 1 160 ? 46.287 26.046 -29.874 1.00 57.81 160 GLN A CA 1
ATOM 1249 C C . GLN A 1 160 ? 45.998 24.641 -30.442 1.00 57.81 160 GLN A C 1
ATOM 1251 O O . GLN A 1 160 ? 46.640 23.689 -30.020 1.00 57.81 160 GLN A O 1
ATOM 1256 N N . SER A 1 161 ? 45.057 24.482 -31.389 1.00 51.69 161 SER A N 1
ATOM 1257 C CA . SER A 1 161 ? 45.129 23.501 -32.508 1.00 51.69 161 SER A CA 1
ATOM 1258 C C . SER A 1 161 ? 43.762 23.183 -33.140 1.00 51.69 161 SER A C 1
ATOM 1260 O O . SER A 1 161 ? 42.759 22.974 -32.460 1.00 51.69 161 SER A O 1
ATOM 1262 N N . ASP A 1 162 ? 43.788 23.018 -34.465 1.00 56.62 162 ASP A N 1
ATOM 1263 C CA . ASP A 1 162 ? 42.765 22.528 -35.408 1.00 56.62 162 ASP A CA 1
ATOM 1264 C C . ASP A 1 162 ? 42.316 21.056 -35.163 1.00 56.62 162 ASP A C 1
ATOM 1266 O O . ASP A 1 162 ? 41.733 20.398 -36.023 1.00 56.62 162 ASP A O 1
ATOM 1270 N N . ALA A 1 163 ? 42.592 20.498 -33.978 1.00 55.03 163 ALA A N 1
ATOM 1271 C CA . ALA A 1 163 ? 42.255 19.124 -33.588 1.00 55.03 163 ALA A CA 1
ATOM 1272 C C . ALA A 1 163 ? 40.794 18.953 -33.121 1.00 55.03 163 ALA A C 1
ATOM 1274 O O . ALA A 1 163 ? 40.277 17.834 -33.122 1.00 55.03 163 ALA A O 1
ATOM 1275 N N . GLY A 1 164 ? 40.113 20.046 -32.751 1.00 55.50 164 GLY A N 1
ATOM 1276 C CA . GLY A 1 164 ? 38.699 20.021 -32.354 1.00 55.50 164 GLY A CA 1
ATOM 1277 C C . GLY A 1 164 ? 37.766 19.604 -33.497 1.00 55.50 164 GLY A C 1
ATOM 1278 O O . GLY A 1 164 ? 36.885 18.774 -33.298 1.00 55.50 164 GLY A O 1
ATOM 1279 N N . ASN A 1 165 ? 38.036 20.077 -34.718 1.00 59.53 165 ASN A N 1
ATOM 1280 C CA . ASN A 1 165 ? 37.203 19.804 -35.895 1.00 59.53 165 ASN A CA 1
ATOM 1281 C C . ASN A 1 165 ? 37.223 18.323 -36.321 1.00 59.53 165 ASN A C 1
ATOM 1283 O O . ASN A 1 165 ? 36.200 17.786 -36.745 1.00 59.53 165 ASN A O 1
ATOM 1287 N N . LEU A 1 166 ? 38.365 17.635 -36.192 1.00 56.97 166 LEU A N 1
ATOM 1288 C CA . LEU A 1 166 ? 38.492 16.220 -36.568 1.00 56.97 166 LEU A CA 1
ATOM 1289 C C . LEU A 1 166 ? 37.789 15.291 -35.562 1.00 56.97 166 LEU A C 1
ATOM 1291 O O . LEU A 1 166 ? 37.205 14.273 -35.940 1.00 56.97 166 LEU A O 1
ATOM 1295 N N . ILE A 1 167 ? 37.847 15.642 -34.275 1.00 62.00 167 ILE A N 1
ATOM 1296 C CA . ILE A 1 167 ? 37.191 14.883 -33.207 1.00 62.00 167 ILE A CA 1
ATOM 1297 C C . ILE A 1 167 ? 35.674 15.088 -33.282 1.00 62.00 167 ILE A C 1
ATOM 1299 O O . ILE A 1 167 ? 34.937 14.104 -33.218 1.00 62.00 167 ILE A O 1
ATOM 1303 N N . ASP A 1 168 ? 35.213 16.317 -33.528 1.00 65.62 168 ASP A N 1
ATOM 1304 C CA . ASP A 1 168 ? 33.789 16.622 -33.704 1.00 65.62 168 ASP A CA 1
ATOM 1305 C C . ASP A 1 168 ? 33.186 15.931 -34.935 1.00 65.62 168 ASP A C 1
ATOM 1307 O O . ASP A 1 168 ? 32.084 15.386 -34.848 1.00 65.62 168 ASP A O 1
ATOM 1311 N N . ALA A 1 169 ? 33.912 15.854 -36.057 1.00 72.31 169 ALA A N 1
ATOM 1312 C CA . ALA A 1 169 ? 33.456 15.123 -37.242 1.00 72.31 169 ALA A CA 1
ATOM 1313 C C . ALA A 1 169 ? 33.306 13.612 -36.971 1.00 72.31 169 ALA A C 1
ATOM 1315 O O . ALA A 1 169 ? 32.264 13.027 -37.260 1.00 72.31 169 ALA A O 1
ATOM 1316 N N . ASN A 1 170 ? 34.297 12.987 -36.329 1.00 76.25 170 ASN A N 1
ATOM 1317 C CA . ASN A 1 170 ? 34.255 11.558 -35.988 1.00 76.25 170 ASN A CA 1
ATOM 1318 C C . ASN A 1 170 ? 33.160 11.230 -34.951 1.00 76.25 170 ASN A C 1
ATOM 1320 O O . ASN A 1 170 ? 32.521 10.177 -35.011 1.00 76.25 170 ASN A O 1
ATOM 1324 N N . ILE A 1 171 ? 32.919 12.130 -33.992 1.00 81.69 171 ILE A N 1
ATOM 1325 C CA . ILE A 1 171 ? 31.813 11.998 -33.033 1.00 81.69 171 ILE A CA 1
ATOM 1326 C C . ILE A 1 171 ? 30.469 12.138 -33.755 1.00 81.69 171 ILE A C 1
ATOM 1328 O O . ILE A 1 171 ? 29.572 11.329 -33.517 1.00 81.69 171 ILE A O 1
ATOM 1332 N N . SER A 1 172 ? 30.339 13.114 -34.656 1.00 83.56 172 SER A N 1
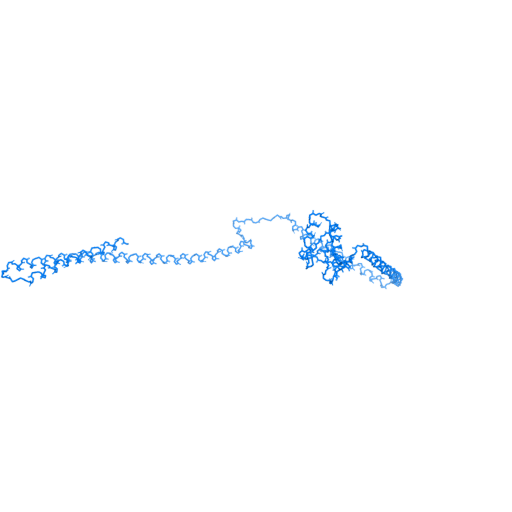ATOM 1333 C CA . SER A 1 172 ? 29.129 13.338 -35.453 1.00 83.56 172 SER A CA 1
ATOM 1334 C C . SER A 1 172 ? 28.781 12.126 -36.327 1.00 83.56 172 SER A C 1
ATOM 1336 O O . SER A 1 172 ? 27.635 11.669 -36.319 1.00 83.56 172 SER A O 1
ATOM 1338 N N . ASP A 1 173 ? 29.774 11.524 -36.988 1.00 85.88 173 ASP A N 1
ATOM 1339 C CA . ASP A 1 173 ? 29.589 10.330 -37.821 1.00 85.88 173 ASP A CA 1
ATOM 1340 C C . ASP A 1 173 ? 29.139 9.114 -37.000 1.00 85.88 173 ASP A C 1
ATOM 1342 O O . ASP A 1 173 ? 28.181 8.421 -37.363 1.00 85.88 173 ASP A O 1
ATOM 1346 N N . LYS A 1 174 ? 29.760 8.876 -35.836 1.00 89.38 174 LYS A N 1
ATOM 1347 C CA . LYS A 1 174 ? 29.325 7.812 -34.912 1.00 89.38 174 LYS A CA 1
ATOM 1348 C C . LYS A 1 174 ? 27.922 8.061 -34.372 1.00 89.38 174 LYS A C 1
ATOM 1350 O O . LYS A 1 174 ? 27.145 7.120 -34.221 1.00 89.38 174 LYS A O 1
ATOM 1355 N N . LEU A 1 175 ? 27.576 9.314 -34.093 1.00 87.50 175 LEU A N 1
ATOM 1356 C CA . LEU A 1 175 ? 26.254 9.701 -33.611 1.00 87.50 175 LEU A CA 1
ATOM 1357 C C . LEU A 1 175 ? 25.189 9.455 -34.688 1.00 87.50 175 LEU A C 1
ATOM 1359 O O . LEU A 1 175 ? 24.127 8.909 -34.382 1.00 87.50 175 LEU A O 1
ATOM 1363 N N . ALA A 1 176 ? 25.480 9.774 -35.951 1.00 91.06 176 ALA A N 1
ATOM 1364 C CA . ALA A 1 176 ? 24.611 9.452 -37.081 1.00 91.06 176 ALA A CA 1
ATOM 1365 C C . ALA A 1 176 ? 24.450 7.932 -37.266 1.00 91.06 176 ALA A C 1
ATOM 1367 O O . ALA A 1 176 ? 23.330 7.447 -37.448 1.00 91.06 176 ALA A O 1
ATOM 1368 N N . GLN A 1 177 ? 25.539 7.166 -37.143 1.00 92.19 177 GLN A N 1
ATOM 1369 C CA . GLN A 1 177 ? 25.506 5.705 -37.226 1.00 92.19 177 GLN A CA 1
ATOM 1370 C C . GLN A 1 177 ? 24.662 5.081 -36.103 1.00 92.19 177 GLN A C 1
ATOM 1372 O O . GLN A 1 177 ? 23.820 4.223 -36.374 1.00 92.19 177 GLN A O 1
ATOM 1377 N N . LEU A 1 178 ? 24.842 5.530 -34.857 1.00 92.31 178 LEU A N 1
ATOM 1378 C CA . LEU A 1 178 ? 24.065 5.063 -33.705 1.00 92.31 178 LEU A CA 1
ATOM 1379 C C . LEU A 1 178 ? 22.584 5.427 -33.839 1.00 92.31 178 LEU A C 1
ATOM 1381 O O . LEU A 1 178 ? 21.731 4.576 -33.601 1.00 92.31 178 LEU A O 1
ATOM 1385 N N . LYS A 1 179 ? 22.258 6.642 -34.301 1.00 92.38 179 LYS A N 1
ATOM 1386 C CA . LYS A 1 179 ? 20.871 7.028 -34.617 1.00 92.38 179 LYS A CA 1
ATOM 1387 C C . LYS A 1 179 ? 20.254 6.124 -35.686 1.00 92.38 179 LYS A C 1
ATOM 1389 O O . LYS A 1 179 ? 19.107 5.709 -35.544 1.00 92.38 179 LYS A O 1
ATOM 1394 N N . GLY A 1 180 ? 21.015 5.775 -36.723 1.00 94.31 180 GLY A N 1
ATOM 1395 C CA . GLY A 1 180 ? 20.579 4.820 -37.742 1.00 94.31 180 GLY A CA 1
ATOM 1396 C C . GLY A 1 180 ? 20.314 3.423 -37.170 1.00 94.31 180 GLY A C 1
ATOM 1397 O O . GLY A 1 180 ? 19.303 2.803 -37.498 1.00 94.31 180 GLY A O 1
ATOM 1398 N N . GLN A 1 181 ? 21.180 2.937 -36.275 1.00 94.62 181 GLN A N 1
ATOM 1399 C CA . GLN A 1 181 ? 20.979 1.654 -35.592 1.00 94.62 181 GLN A CA 1
ATOM 1400 C C . GLN A 1 181 ? 19.745 1.667 -34.685 1.00 94.62 181 GLN A C 1
ATOM 1402 O O . GLN A 1 181 ? 18.972 0.711 -34.725 1.00 94.62 181 GLN A O 1
ATOM 1407 N N . ILE A 1 182 ? 19.528 2.748 -33.929 1.00 93.12 182 ILE A N 1
ATOM 1408 C CA . ILE A 1 182 ? 18.330 2.936 -33.098 1.00 93.12 182 ILE A CA 1
ATOM 1409 C C . ILE A 1 182 ? 17.076 2.859 -33.972 1.00 93.12 182 ILE A C 1
ATOM 1411 O O . ILE A 1 182 ? 16.217 2.026 -33.707 1.00 93.12 182 ILE A O 1
ATOM 1415 N N . ALA A 1 183 ? 17.025 3.597 -35.084 1.00 94.94 183 ALA A N 1
ATOM 1416 C CA . ALA A 1 183 ? 15.870 3.579 -35.983 1.00 94.94 183 ALA A CA 1
ATOM 1417 C C . ALA A 1 183 ? 15.579 2.178 -36.568 1.00 94.94 183 ALA A C 1
ATOM 1419 O O . ALA A 1 183 ? 14.423 1.777 -36.727 1.00 94.94 183 ALA A O 1
ATOM 1420 N N . ILE A 1 184 ? 16.620 1.396 -36.887 1.00 94.31 184 ILE A N 1
ATOM 1421 C CA . ILE A 1 184 ? 16.457 0.012 -37.364 1.00 94.31 184 ILE A CA 1
ATOM 1422 C C . ILE A 1 184 ? 15.923 -0.896 -36.249 1.00 94.31 184 ILE A C 1
ATOM 1424 O O . ILE A 1 184 ? 15.056 -1.738 -36.514 1.00 94.31 184 ILE A O 1
ATOM 1428 N N . LEU A 1 185 ? 16.445 -0.753 -35.028 1.00 94.31 185 LEU A N 1
ATOM 1429 C CA . LEU A 1 185 ? 16.012 -1.528 -33.866 1.00 94.31 185 LEU A CA 1
ATOM 1430 C C . LEU A 1 185 ? 14.566 -1.199 -33.486 1.00 94.31 185 LEU A C 1
ATOM 1432 O O . LEU A 1 185 ? 13.775 -2.128 -33.346 1.00 94.31 185 LEU A O 1
ATOM 1436 N N . GLU A 1 186 ? 14.194 0.078 -33.444 1.00 94.19 186 GLU A N 1
ATOM 1437 C CA . GLU A 1 186 ? 12.822 0.541 -33.198 1.00 94.19 186 GLU A CA 1
ATOM 1438 C C . GLU A 1 186 ? 11.852 -0.029 -34.240 1.00 94.19 186 GLU A C 1
ATOM 1440 O O . GLU A 1 186 ? 10.855 -0.662 -33.895 1.00 94.19 186 GLU A O 1
ATOM 1445 N N . LYS A 1 187 ? 12.192 0.059 -35.535 1.00 95.94 187 LYS A N 1
ATOM 1446 C CA . LYS A 1 187 ? 11.377 -0.532 -36.613 1.00 95.94 187 LYS A CA 1
ATOM 1447 C C . LYS A 1 187 ? 11.273 -2.058 -36.512 1.00 95.94 187 LYS A C 1
ATOM 1449 O O . LYS A 1 187 ? 10.317 -2.673 -36.993 1.00 95.94 187 LYS A O 1
ATOM 1454 N N . ARG A 1 188 ? 12.288 -2.732 -35.969 1.00 94.06 188 ARG A N 1
ATOM 1455 C CA . ARG A 1 188 ? 12.250 -4.183 -35.735 1.00 94.06 188 ARG A CA 1
ATOM 1456 C C . ARG A 1 188 ? 11.375 -4.523 -34.529 1.00 94.06 188 ARG A C 1
ATOM 1458 O O . ARG A 1 188 ? 10.604 -5.473 -34.624 1.00 94.06 188 ARG A O 1
ATOM 1465 N N . GLU A 1 189 ? 11.468 -3.756 -33.450 1.00 93.06 189 GLU A N 1
ATOM 1466 C CA . GLU A 1 189 ? 10.631 -3.898 -32.258 1.00 93.06 189 GLU A CA 1
ATOM 1467 C C . GLU A 1 189 ? 9.151 -3.696 -32.589 1.00 93.06 189 GLU A C 1
ATOM 1469 O O . GLU A 1 189 ? 8.320 -4.523 -32.216 1.00 93.06 189 GLU A O 1
ATOM 1474 N N . GLU A 1 190 ? 8.827 -2.657 -33.359 1.00 94.25 190 GLU A N 1
ATOM 1475 C CA . GLU A 1 190 ? 7.458 -2.387 -33.798 1.00 94.25 190 GLU A CA 1
ATOM 1476 C C . GLU A 1 190 ? 6.896 -3.567 -34.599 1.00 94.25 190 GLU A C 1
ATOM 1478 O O . GLU A 1 190 ? 5.817 -4.076 -34.293 1.00 94.25 190 GLU A O 1
ATOM 1483 N N . ARG A 1 191 ? 7.680 -4.112 -35.541 1.00 95.12 191 ARG A N 1
ATOM 1484 C CA . ARG A 1 191 ? 7.299 -5.330 -36.274 1.00 95.12 191 ARG A CA 1
ATOM 1485 C C . ARG A 1 191 ? 7.085 -6.527 -35.350 1.00 95.12 191 ARG A C 1
ATOM 1487 O O . ARG A 1 191 ? 6.162 -7.304 -35.585 1.00 95.12 191 ARG A O 1
ATOM 1494 N N . TYR A 1 192 ? 7.904 -6.696 -34.312 1.00 95.38 192 TYR A N 1
ATOM 1495 C CA . TYR A 1 192 ? 7.710 -7.776 -33.344 1.00 95.38 192 TYR A CA 1
ATOM 1496 C C . TYR A 1 192 ? 6.436 -7.608 -32.524 1.00 95.38 192 TYR A C 1
ATOM 1498 O O . TYR A 1 192 ? 5.706 -8.585 -32.366 1.00 95.38 192 TYR A O 1
ATOM 1506 N N . LYS A 1 193 ? 6.120 -6.389 -32.079 1.00 95.00 193 LYS A N 1
ATOM 1507 C CA . LYS A 1 193 ? 4.855 -6.080 -31.399 1.00 95.00 193 LYS A CA 1
ATOM 1508 C C . LYS A 1 193 ? 3.655 -6.412 -32.288 1.00 95.00 193 LYS A C 1
ATOM 1510 O O . LYS A 1 193 ? 2.734 -7.085 -31.829 1.00 95.00 193 LYS A O 1
ATOM 1515 N N . THR A 1 194 ? 3.692 -6.028 -33.567 1.00 95.25 194 THR A N 1
ATOM 1516 C CA . THR A 1 194 ? 2.622 -6.349 -34.527 1.00 95.25 194 THR A CA 1
ATOM 1517 C C . THR A 1 194 ? 2.468 -7.854 -34.733 1.00 95.25 194 THR A C 1
ATOM 1519 O O . THR A 1 194 ? 1.357 -8.374 -34.653 1.00 95.25 194 THR A O 1
ATOM 1522 N N . VAL A 1 195 ? 3.571 -8.574 -34.964 1.00 96.94 195 VAL A N 1
ATOM 1523 C CA . VAL A 1 195 ? 3.535 -10.032 -35.165 1.00 96.94 195 VAL A CA 1
ATOM 1524 C C . VAL A 1 195 ? 3.030 -10.740 -33.910 1.00 96.94 195 VAL A C 1
ATOM 1526 O O . VAL A 1 195 ? 2.216 -11.653 -34.011 1.00 96.94 195 VAL A O 1
ATOM 1529 N N . PHE A 1 196 ? 3.470 -10.320 -32.724 1.00 95.88 196 PHE A N 1
ATOM 1530 C CA . PHE A 1 196 ? 3.001 -10.892 -31.467 1.00 95.88 196 PHE A CA 1
ATOM 1531 C C . PHE A 1 196 ? 1.497 -10.666 -31.268 1.00 95.88 196 PHE A C 1
ATOM 1533 O O . PHE A 1 196 ? 0.773 -11.619 -30.980 1.00 95.88 196 PHE A O 1
ATOM 1540 N N . ALA A 1 197 ? 1.010 -9.442 -31.497 1.00 93.75 197 ALA A N 1
ATOM 1541 C CA . ALA A 1 197 ? -0.413 -9.120 -31.410 1.00 93.75 197 ALA A CA 1
ATOM 1542 C C . ALA A 1 197 ? -1.260 -9.968 -32.376 1.00 93.75 197 ALA A C 1
ATOM 1544 O O . ALA A 1 197 ? -2.297 -10.503 -31.977 1.00 93.75 197 ALA A O 1
ATOM 1545 N N . ASP A 1 198 ? -0.796 -10.155 -33.614 1.00 95.62 198 ASP A N 1
ATOM 1546 C CA . ASP A 1 198 ? -1.464 -11.004 -34.606 1.00 95.62 198 ASP A CA 1
ATOM 1547 C C . ASP A 1 198 ? -1.504 -12.478 -34.165 1.00 95.62 198 ASP A C 1
ATOM 1549 O O . ASP A 1 198 ? -2.566 -13.105 -34.137 1.00 95.62 198 ASP A O 1
ATOM 1553 N N . LYS A 1 199 ? -0.372 -13.029 -33.707 1.00 96.19 199 LYS A N 1
ATOM 1554 C CA . LYS A 1 199 ? -0.306 -14.420 -33.225 1.00 96.19 199 LYS A CA 1
ATOM 1555 C C . LYS A 1 199 ? -1.194 -14.669 -32.007 1.00 96.19 199 LYS A C 1
ATOM 1557 O O . LYS A 1 199 ? -1.906 -15.675 -31.980 1.00 96.19 199 LYS A O 1
ATOM 1562 N N . ILE A 1 200 ? -1.206 -13.760 -31.031 1.00 94.81 200 ILE A N 1
ATOM 1563 C CA . ILE A 1 200 ? -2.086 -13.862 -29.858 1.00 94.81 200 ILE A CA 1
ATOM 1564 C C . ILE A 1 200 ? -3.559 -13.719 -30.254 1.00 94.81 200 ILE A C 1
ATOM 1566 O O . ILE A 1 200 ? -4.406 -14.436 -29.720 1.00 94.81 200 ILE A O 1
ATOM 1570 N N . SER A 1 201 ? -3.883 -12.853 -31.217 1.00 94.00 201 SER A N 1
ATOM 1571 C CA . SER A 1 201 ? -5.246 -12.723 -31.748 1.00 94.00 201 SER A CA 1
ATOM 1572 C C . SER A 1 201 ? -5.739 -14.031 -32.375 1.00 94.00 201 SER A C 1
ATOM 1574 O O . SER A 1 201 ? -6.829 -14.507 -32.045 1.00 94.00 201 SER A O 1
ATOM 1576 N N . ILE A 1 202 ? -4.911 -14.669 -33.210 1.00 96.25 202 ILE A N 1
ATOM 1577 C CA . ILE A 1 202 ? -5.218 -15.975 -33.815 1.00 96.25 202 ILE A CA 1
ATOM 1578 C C . ILE A 1 202 ? -5.422 -17.039 -32.731 1.00 96.25 202 ILE A C 1
ATOM 1580 O O . ILE A 1 202 ? -6.408 -17.775 -32.778 1.00 96.25 202 ILE A O 1
ATOM 1584 N N . PHE A 1 203 ? -4.540 -17.093 -31.730 1.00 96.00 203 PHE A N 1
ATOM 1585 C CA . PHE A 1 203 ? -4.657 -18.039 -30.621 1.00 96.00 203 PHE A CA 1
ATOM 1586 C C . PHE A 1 203 ? -5.961 -17.847 -29.834 1.00 96.00 203 PHE A C 1
ATOM 1588 O O . PHE A 1 203 ? -6.709 -18.802 -29.635 1.00 96.00 203 PHE A O 1
ATOM 1595 N N . ARG A 1 204 ? -6.301 -16.607 -29.461 1.00 95.12 204 ARG A N 1
ATOM 1596 C CA . ARG A 1 204 ? -7.549 -16.295 -28.740 1.00 95.12 204 ARG A CA 1
ATOM 1597 C C . ARG A 1 204 ? -8.789 -16.647 -29.559 1.00 95.12 204 ARG A C 1
ATOM 1599 O O . ARG A 1 204 ? -9.756 -17.165 -29.004 1.00 95.12 204 ARG A O 1
ATOM 1606 N N . ARG A 1 205 ? -8.763 -16.415 -30.876 1.00 94.00 205 ARG A N 1
ATOM 1607 C CA . ARG A 1 205 ? -9.839 -16.842 -31.786 1.00 94.00 205 ARG A CA 1
ATOM 1608 C C . ARG A 1 205 ? -9.975 -18.362 -31.836 1.00 94.00 205 ARG A C 1
ATOM 1610 O O . ARG A 1 205 ? -11.098 -18.857 -31.794 1.00 94.00 205 ARG A O 1
ATOM 1617 N N . ALA A 1 206 ? -8.860 -19.091 -31.883 1.00 96.38 206 ALA A N 1
ATOM 1618 C CA . ALA A 1 206 ? -8.869 -20.549 -31.833 1.00 96.38 206 ALA A CA 1
ATOM 1619 C C . ALA A 1 206 ? -9.439 -21.059 -30.500 1.00 96.38 206 ALA A C 1
ATOM 1621 O O . ALA A 1 206 ? -10.337 -21.893 -30.517 1.00 96.38 206 ALA A O 1
ATOM 1622 N N . CYS A 1 207 ? -9.015 -20.509 -29.357 1.00 93.94 207 CYS A N 1
ATOM 1623 C CA . CYS A 1 207 ? -9.574 -20.861 -28.046 1.00 93.94 207 CYS A CA 1
ATOM 1624 C C . CYS A 1 207 ? -11.080 -20.589 -27.958 1.00 93.94 207 CYS A C 1
ATOM 1626 O O . CYS A 1 207 ? -11.823 -21.425 -27.453 1.00 93.94 207 CYS A O 1
ATOM 1628 N N . CYS A 1 208 ? -11.539 -19.457 -28.494 1.00 93.38 208 CYS A N 1
ATOM 1629 C CA . CYS A 1 208 ? -12.960 -19.126 -28.555 1.00 93.38 208 CYS A CA 1
ATOM 1630 C C . CYS A 1 208 ? -13.746 -20.156 -29.378 1.00 93.38 208 CYS A C 1
ATOM 1632 O O . CYS A 1 208 ? -14.791 -20.627 -28.938 1.00 93.38 208 CYS A O 1
ATOM 1634 N N . SER A 1 209 ? -13.210 -20.570 -30.529 1.00 92.69 209 SER A N 1
ATOM 1635 C CA . SER A 1 209 ? -13.849 -21.569 -31.390 1.00 92.69 209 SER A CA 1
ATOM 1636 C C . SER A 1 209 ? -13.798 -22.993 -30.831 1.00 92.69 209 SER A C 1
ATOM 1638 O O . SER A 1 209 ? -14.704 -23.771 -31.110 1.00 92.69 209 SER A O 1
ATOM 1640 N N . LEU A 1 210 ? -12.738 -23.358 -30.105 1.00 93.62 210 LEU A N 1
ATOM 1641 C CA . LEU A 1 210 ? -12.528 -24.719 -29.598 1.00 93.62 210 LEU A CA 1
ATOM 1642 C C . LEU A 1 210 ? -13.204 -24.951 -28.247 1.00 93.62 210 LEU A C 1
ATOM 1644 O O . LEU A 1 210 ? -13.769 -26.014 -28.019 1.00 93.62 210 LEU A O 1
ATOM 1648 N N . PHE A 1 211 ? -13.130 -23.966 -27.351 1.00 93.25 211 PHE A N 1
ATOM 1649 C CA . PHE A 1 211 ? -13.573 -24.099 -25.962 1.00 93.25 211 PHE A CA 1
ATOM 1650 C C . PHE A 1 211 ? -14.815 -23.264 -25.642 1.00 93.25 211 PHE A C 1
ATOM 1652 O O . PHE A 1 211 ? -15.345 -23.377 -24.545 1.00 93.25 211 PHE A O 1
ATOM 1659 N N . GLY A 1 212 ? -15.277 -22.412 -26.562 1.00 93.31 212 GLY A N 1
ATOM 1660 C CA . GLY A 1 212 ? -16.470 -21.590 -26.352 1.00 93.31 212 GLY A CA 1
ATOM 1661 C C . GLY A 1 212 ? -16.263 -20.392 -25.422 1.00 93.31 212 GLY A C 1
ATOM 1662 O O . GLY A 1 212 ? -17.244 -19.837 -24.929 1.00 93.31 212 GLY A O 1
ATOM 1663 N N . TYR A 1 213 ? -15.015 -19.966 -25.192 1.00 95.81 213 TYR A N 1
ATOM 1664 C CA . TYR A 1 213 ? -14.697 -18.814 -24.343 1.00 95.81 213 TYR A CA 1
ATOM 1665 C C . TYR A 1 213 ? -13.832 -17.771 -25.045 1.00 95.81 213 TYR A C 1
ATOM 1667 O O . TYR A 1 213 ? -12.727 -18.048 -25.520 1.00 95.81 213 TYR A O 1
ATOM 1675 N N . LYS A 1 214 ? -14.291 -16.522 -25.012 1.00 94.56 214 LYS A N 1
ATOM 1676 C CA . LYS A 1 214 ? -13.487 -15.345 -25.328 1.00 94.56 214 LYS A CA 1
ATOM 1677 C C . LYS A 1 214 ? -12.651 -14.983 -24.100 1.00 94.56 214 LYS A C 1
ATOM 1679 O O . LYS A 1 214 ? -13.161 -14.440 -23.127 1.00 94.56 214 LYS A O 1
ATOM 1684 N N . ILE A 1 215 ? -11.360 -15.289 -24.165 1.00 94.69 215 ILE A N 1
ATOM 1685 C CA . ILE A 1 215 ? -10.378 -14.989 -23.112 1.00 94.69 215 ILE A CA 1
ATOM 1686 C C . ILE A 1 215 ? -9.872 -13.567 -23.322 1.00 94.69 215 ILE A C 1
ATOM 1688 O O . ILE A 1 215 ? -9.473 -13.277 -24.441 1.00 94.69 215 ILE A O 1
ATOM 1692 N N . ILE A 1 216 ? -9.851 -12.698 -22.314 1.00 92.75 216 ILE A N 1
ATOM 1693 C CA . ILE A 1 216 ? -9.256 -11.346 -22.314 1.00 92.75 216 ILE A CA 1
ATOM 1694 C C . ILE A 1 216 ? -8.207 -11.286 -21.201 1.00 92.75 216 ILE A C 1
ATOM 1696 O O . ILE A 1 216 ? -8.447 -11.826 -20.130 1.00 92.75 216 ILE A O 1
ATOM 1700 N N . MET A 1 217 ? -7.053 -10.673 -21.467 1.00 91.38 217 MET A N 1
ATOM 1701 C CA . MET A 1 217 ? -5.976 -10.485 -20.492 1.00 91.38 217 MET A CA 1
ATOM 1702 C C . MET A 1 217 ? -5.895 -9.004 -20.127 1.00 91.38 217 MET A C 1
ATOM 1704 O O . MET A 1 217 ? -5.741 -8.181 -21.028 1.00 91.38 217 MET A O 1
ATOM 1708 N N . ASP A 1 218 ? -5.951 -8.705 -18.832 1.00 89.38 218 ASP A N 1
ATOM 1709 C CA . ASP A 1 218 ? -5.803 -7.364 -18.272 1.00 89.38 218 ASP A CA 1
ATOM 1710 C C . ASP A 1 218 ? -4.700 -7.374 -17.206 1.00 89.38 218 ASP A C 1
ATOM 1712 O O . ASP A 1 218 ? -4.686 -8.226 -16.316 1.00 89.38 218 ASP A O 1
ATOM 1716 N N . GLU A 1 219 ? -3.785 -6.410 -17.257 1.00 84.62 219 GLU A N 1
ATOM 1717 C CA . GLU A 1 219 ? -2.820 -6.187 -16.180 1.00 84.62 219 GLU A CA 1
ATOM 1718 C C . GLU A 1 219 ? -3.451 -5.268 -15.132 1.00 84.62 219 GLU A C 1
ATOM 1720 O O . GLU A 1 219 ? -3.844 -4.138 -15.431 1.00 84.62 219 GLU A O 1
ATOM 1725 N N . LYS A 1 220 ? -3.572 -5.753 -13.893 1.00 80.19 220 LYS A N 1
ATOM 1726 C CA . LYS A 1 220 ? -4.050 -4.950 -12.763 1.00 80.19 220 LYS A CA 1
ATOM 1727 C C . LYS A 1 220 ? -2.999 -4.923 -11.662 1.00 80.19 220 LYS A C 1
ATOM 1729 O O . LYS A 1 220 ? -2.262 -5.882 -11.454 1.00 80.19 220 LYS A O 1
ATOM 1734 N N . GLN A 1 221 ? -2.941 -3.813 -10.938 1.00 76.25 221 GLN A N 1
ATOM 1735 C CA . GLN A 1 221 ? -2.136 -3.710 -9.726 1.00 76.25 221 GLN A CA 1
ATOM 1736 C C . GLN A 1 221 ? -3.031 -3.995 -8.526 1.00 76.25 221 GLN A C 1
ATOM 1738 O O . GLN A 1 221 ? -4.100 -3.395 -8.386 1.00 76.25 221 GLN A O 1
ATOM 1743 N N . ARG A 1 222 ? -2.606 -4.921 -7.662 1.00 70.94 222 ARG A N 1
ATOM 1744 C CA . ARG A 1 222 ? -3.256 -5.103 -6.362 1.00 70.94 222 ARG A CA 1
ATOM 1745 C C . ARG A 1 222 ? -3.029 -3.849 -5.496 1.00 70.94 222 ARG A C 1
ATOM 1747 O O . ARG A 1 222 ? -2.060 -3.122 -5.719 1.00 70.94 222 ARG A O 1
ATOM 1754 N N . PRO A 1 223 ? -3.858 -3.604 -4.464 1.00 71.88 223 PRO A N 1
ATOM 1755 C CA . PRO A 1 223 ? -3.678 -2.477 -3.538 1.00 71.88 223 PRO A CA 1
ATOM 1756 C C . PRO A 1 223 ? -2.308 -2.442 -2.839 1.00 71.88 223 PRO A C 1
ATOM 1758 O O . PRO A 1 223 ? -1.890 -1.407 -2.337 1.00 71.88 223 PRO A O 1
ATOM 1761 N N . ASN A 1 224 ? -1.605 -3.577 -2.815 1.00 71.31 224 ASN A N 1
ATOM 1762 C CA . ASN A 1 224 ? -0.252 -3.738 -2.284 1.00 71.31 224 ASN A CA 1
ATOM 1763 C C . ASN A 1 224 ? 0.868 -3.444 -3.308 1.00 71.31 224 ASN A C 1
ATOM 1765 O O . ASN A 1 224 ? 2.035 -3.677 -3.006 1.00 71.31 224 ASN A O 1
ATOM 1769 N N . GLY A 1 225 ? 0.534 -2.968 -4.513 1.00 74.50 225 GLY A N 1
ATOM 1770 C CA . GLY A 1 225 ? 1.492 -2.601 -5.561 1.00 74.50 225 GLY A CA 1
ATOM 1771 C C . GLY A 1 225 ? 2.074 -3.773 -6.360 1.00 74.50 225 GLY A C 1
ATOM 1772 O O . GLY A 1 225 ? 2.920 -3.551 -7.223 1.00 74.50 225 GLY A O 1
ATOM 1773 N N . ILE A 1 226 ? 1.638 -5.014 -6.112 1.00 76.69 226 ILE A N 1
ATOM 1774 C CA . ILE A 1 226 ? 2.122 -6.188 -6.853 1.00 76.69 226 ILE A CA 1
ATOM 1775 C C . ILE A 1 226 ? 1.373 -6.276 -8.197 1.00 76.69 226 ILE A C 1
ATOM 1777 O O . ILE A 1 226 ? 0.133 -6.267 -8.186 1.00 76.69 226 ILE A O 1
ATOM 1781 N N . PRO A 1 227 ? 2.079 -6.359 -9.345 1.00 78.81 227 PRO A N 1
ATOM 1782 C CA . PRO A 1 227 ? 1.446 -6.542 -10.644 1.00 78.81 227 PRO A CA 1
ATOM 1783 C C . PRO A 1 227 ? 0.879 -7.954 -10.745 1.00 78.81 227 PRO A C 1
ATOM 1785 O O . PRO A 1 227 ? 1.556 -8.939 -10.448 1.00 78.81 227 PRO A O 1
ATOM 1788 N N . VAL A 1 228 ? -0.371 -8.046 -11.174 1.00 85.19 228 VAL A N 1
ATOM 1789 C CA . VAL A 1 228 ? -1.090 -9.306 -11.286 1.00 85.19 228 VAL A CA 1
ATOM 1790 C C . VAL A 1 228 ? -1.799 -9.369 -12.631 1.00 85.19 228 VAL A C 1
ATOM 1792 O O . VAL A 1 228 ? -2.399 -8.397 -13.094 1.00 85.19 228 VAL A O 1
ATOM 1795 N N . THR A 1 229 ? -1.727 -10.534 -13.273 1.00 91.12 229 THR A N 1
ATOM 1796 C CA . THR A 1 229 ? -2.402 -10.763 -14.552 1.00 91.12 229 THR A CA 1
ATOM 1797 C C . THR A 1 229 ? -3.803 -11.296 -14.297 1.00 91.12 229 THR A C 1
ATOM 1799 O O . THR A 1 229 ? -3.973 -12.350 -13.684 1.00 91.12 229 THR A O 1
ATOM 1802 N N . ARG A 1 230 ? -4.814 -10.581 -14.786 1.00 92.69 230 ARG A N 1
ATOM 1803 C CA . ARG A 1 230 ? -6.214 -10.994 -14.718 1.00 92.69 230 ARG A CA 1
ATOM 1804 C C . ARG A 1 230 ? -6.661 -11.544 -16.065 1.00 92.69 230 ARG A C 1
ATOM 1806 O O . ARG A 1 230 ? -6.440 -10.918 -17.098 1.00 92.69 230 ARG A O 1
ATOM 1813 N N . PHE A 1 231 ? -7.338 -12.685 -16.049 1.00 93.94 231 PHE A N 1
ATOM 1814 C CA . PHE A 1 231 ? -7.977 -13.266 -17.222 1.00 93.94 231 PHE A CA 1
ATOM 1815 C C . PHE A 1 231 ? -9.494 -13.218 -17.084 1.00 93.94 231 PHE A C 1
ATOM 1817 O O . PHE A 1 231 ? -10.051 -13.765 -16.137 1.00 93.94 231 PHE A O 1
ATOM 1824 N N . SER A 1 232 ? -10.166 -12.600 -18.049 1.00 94.19 232 SER A N 1
ATOM 1825 C CA . SER A 1 232 ? -11.625 -12.590 -18.141 1.00 94.19 232 SER A CA 1
ATOM 1826 C C . SER A 1 232 ? -12.076 -13.578 -19.213 1.00 94.19 232 SER A C 1
ATOM 1828 O O . SER A 1 232 ? -11.662 -13.472 -20.368 1.00 94.19 232 SER A O 1
ATOM 1830 N N . LEU A 1 233 ? -12.907 -14.547 -18.846 1.00 95.19 233 LEU A N 1
ATOM 1831 C CA . LEU A 1 233 ? -13.488 -15.548 -19.736 1.00 95.19 233 LEU A CA 1
ATOM 1832 C C . LEU A 1 233 ? -14.971 -15.239 -19.931 1.00 95.19 233 LEU A C 1
ATOM 1834 O O . LEU A 1 233 ? -15.766 -15.381 -19.006 1.00 95.19 233 LEU A O 1
ATOM 1838 N N . GLN A 1 234 ? -15.347 -14.858 -21.147 1.00 94.62 234 GLN A N 1
ATOM 1839 C CA . GLN A 1 234 ? -16.742 -14.653 -21.537 1.00 94.62 234 GLN A CA 1
ATOM 1840 C C . GLN A 1 234 ? -17.196 -15.824 -22.410 1.00 94.62 234 GLN A C 1
ATOM 1842 O O . GLN A 1 234 ? -16.538 -16.139 -23.405 1.00 94.62 234 GLN A O 1
ATOM 1847 N N . SER A 1 235 ? -18.291 -16.490 -22.041 1.00 93.62 235 SER A N 1
ATOM 1848 C CA . SER A 1 235 ? -18.840 -17.585 -22.851 1.00 93.62 235 SER A CA 1
ATOM 1849 C C . SER A 1 235 ? -19.401 -17.050 -24.172 1.00 93.62 235 SER A C 1
ATOM 1851 O O . SER A 1 235 ? -20.014 -15.987 -24.200 1.00 93.62 235 SER A O 1
ATOM 1853 N N . ILE A 1 236 ? -19.267 -17.804 -25.266 1.00 92.75 236 ILE A N 1
ATOM 1854 C CA . ILE A 1 236 ? -19.950 -17.491 -26.538 1.00 92.75 236 ILE A CA 1
ATOM 1855 C C . ILE A 1 236 ? -21.481 -17.575 -26.428 1.00 92.75 236 ILE A C 1
ATOM 1857 O O . ILE A 1 236 ? -22.198 -17.037 -27.272 1.00 92.75 236 ILE A O 1
ATOM 1861 N N . TYR A 1 237 ? -21.979 -18.260 -25.396 1.00 91.75 237 TYR A N 1
ATOM 1862 C CA . TYR A 1 237 ? -23.402 -18.408 -25.109 1.00 91.75 237 TYR A CA 1
ATOM 1863 C C . TYR A 1 237 ? -23.916 -17.393 -24.085 1.00 91.75 237 TYR A C 1
ATOM 1865 O O . TYR A 1 237 ? -25.096 -17.461 -23.751 1.00 91.75 237 TYR A O 1
ATOM 1873 N N . ALA A 1 238 ? -23.061 -16.475 -23.617 1.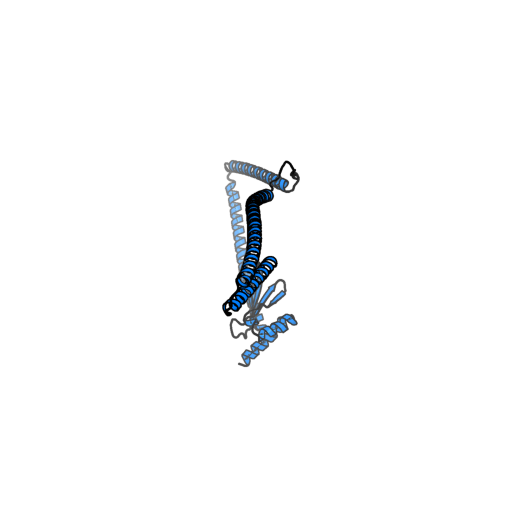00 89.06 238 ALA A N 1
ATOM 1874 C CA . ALA A 1 238 ? -23.446 -15.420 -22.690 1.00 89.06 238 ALA A CA 1
ATOM 1875 C C . ALA A 1 238 ? -24.627 -14.605 -23.242 1.00 89.06 238 ALA A C 1
ATOM 1877 O O . ALA A 1 238 ? -24.673 -14.296 -24.440 1.00 89.06 238 ALA A O 1
ATOM 1878 N N . GLN A 1 239 ? -25.584 -14.286 -22.375 1.00 83.62 239 GLN A N 1
ATOM 1879 C CA . GLN A 1 239 ? -26.776 -13.504 -22.718 1.00 83.62 239 GLN A CA 1
ATOM 1880 C C . GLN A 1 239 ? -26.543 -12.001 -22.546 1.00 83.62 239 GLN A C 1
ATOM 1882 O O . GLN A 1 239 ? -27.184 -11.199 -23.226 1.00 83.62 239 GLN A O 1
ATOM 1887 N N . ALA A 1 240 ? -25.598 -11.629 -21.683 1.00 86.50 240 ALA A N 1
ATOM 1888 C CA . ALA A 1 240 ? -25.229 -10.251 -21.404 1.00 86.50 240 ALA A CA 1
ATOM 1889 C C . ALA A 1 240 ? -23.706 -10.098 -21.216 1.00 86.50 240 ALA A C 1
ATOM 1891 O O . ALA A 1 240 ? -22.971 -11.069 -21.016 1.00 86.50 240 ALA A O 1
ATOM 1892 N N . ASP A 1 241 ? -23.210 -8.865 -21.344 1.00 84.19 241 ASP A N 1
ATOM 1893 C CA . ASP A 1 241 ? -21.770 -8.557 -21.303 1.00 84.19 241 ASP A CA 1
ATOM 1894 C C . ASP A 1 241 ? -21.149 -8.672 -19.898 1.00 84.19 241 ASP A C 1
ATOM 1896 O O . ASP A 1 241 ? -19.923 -8.709 -19.745 1.00 84.19 241 ASP A O 1
ATOM 1900 N N . ASP A 1 242 ? -21.987 -8.732 -18.868 1.00 87.31 242 ASP A N 1
ATOM 1901 C CA . ASP A 1 242 ? -21.630 -8.932 -17.466 1.00 87.31 242 ASP A CA 1
ATOM 1902 C C . ASP A 1 242 ? -21.453 -10.414 -17.089 1.00 87.31 242 ASP A C 1
ATOM 1904 O O . ASP A 1 242 ? -20.797 -10.705 -16.086 1.00 87.31 242 ASP A O 1
ATOM 1908 N N . GLU A 1 243 ? -21.923 -11.357 -17.915 1.00 90.56 243 GLU A N 1
ATOM 1909 C CA . GLU A 1 243 ? -21.724 -12.804 -17.740 1.00 90.56 243 GLU A CA 1
ATOM 1910 C C . GLU A 1 243 ? -20.291 -13.235 -18.106 1.00 90.56 243 GLU A C 1
ATOM 1912 O O . GLU A 1 243 ? -20.018 -13.923 -19.100 1.00 90.56 243 GLU A O 1
ATOM 1917 N N . LYS A 1 244 ? -19.334 -12.802 -17.286 1.00 94.12 244 LYS A N 1
ATOM 1918 C CA . LYS A 1 244 ? -17.909 -13.104 -17.438 1.00 94.12 244 LYS A CA 1
ATOM 1919 C C . LYS A 1 244 ? -17.337 -13.702 -16.163 1.00 94.12 244 LYS A C 1
ATOM 1921 O O . LYS A 1 244 ? -17.605 -13.253 -15.052 1.00 94.12 244 LYS A O 1
ATOM 1926 N N . LEU A 1 245 ? -16.491 -14.704 -16.336 1.00 94.56 245 LEU A N 1
ATOM 1927 C CA . LEU A 1 245 ? -15.680 -15.268 -15.268 1.00 94.56 245 LEU A CA 1
ATOM 1928 C C . LEU A 1 245 ? -14.368 -14.500 -15.196 1.00 94.56 245 LEU A C 1
ATOM 1930 O O . LEU A 1 245 ? -13.750 -14.246 -16.227 1.00 94.56 245 LEU A O 1
ATOM 1934 N N . GLU A 1 246 ? -13.920 -14.156 -13.999 1.00 94.38 246 GLU A N 1
ATOM 1935 C CA . GLU A 1 246 ? -12.666 -13.436 -13.812 1.00 94.38 246 GLU A CA 1
ATOM 1936 C C . GLU A 1 246 ? -11.706 -14.291 -12.986 1.00 94.38 246 GLU A C 1
ATOM 1938 O O . GLU A 1 246 ? -12.069 -14.814 -11.937 1.00 94.38 246 GLU A O 1
ATOM 1943 N N . PHE A 1 247 ? -10.476 -14.437 -13.470 1.00 93.94 247 PHE A N 1
ATOM 1944 C CA . PHE A 1 247 ? -9.428 -15.230 -12.843 1.00 93.94 247 PHE A CA 1
ATOM 1945 C C . PHE A 1 247 ? -8.185 -14.385 -12.613 1.00 93.94 247 PHE A C 1
ATOM 1947 O O . PHE A 1 247 ? -7.826 -13.543 -13.434 1.00 93.94 247 PHE A O 1
ATOM 1954 N N . GLU A 1 248 ? -7.508 -14.641 -11.507 1.00 92.50 248 GLU A N 1
ATOM 1955 C CA . GLU A 1 248 ? -6.211 -14.087 -11.163 1.00 92.50 248 GLU A CA 1
ATOM 1956 C C . GLU A 1 248 ? -5.127 -15.135 -11.421 1.00 92.50 248 GLU A C 1
ATOM 1958 O O . GLU A 1 248 ? -5.235 -16.255 -10.921 1.00 92.50 248 GLU A O 1
ATOM 1963 N N . TYR A 1 249 ? -4.100 -14.790 -12.199 1.00 89.50 249 TYR A N 1
ATOM 1964 C CA . TYR A 1 249 ? -2.953 -15.655 -12.460 1.00 89.50 249 TYR A CA 1
ATOM 1965 C C . TYR A 1 249 ? -1.702 -15.120 -11.764 1.00 89.50 249 TYR A C 1
ATOM 1967 O O . TYR A 1 249 ? -1.225 -14.022 -12.066 1.00 89.50 249 TYR A O 1
ATOM 1975 N N . GLU A 1 250 ? -1.150 -15.928 -10.861 1.00 84.69 250 GLU A N 1
ATOM 1976 C CA . GLU A 1 250 ? 0.051 -15.615 -10.091 1.00 84.69 250 GLU A CA 1
ATOM 1977 C C . GLU A 1 250 ? 0.972 -16.838 -10.048 1.00 84.69 250 GLU A C 1
ATOM 1979 O O . GLU A 1 250 ? 0.642 -17.862 -9.454 1.00 84.69 250 GLU A O 1
ATOM 1984 N N . SER A 1 251 ? 2.145 -16.734 -10.680 1.00 76.88 251 SER A N 1
ATOM 1985 C CA . SER A 1 251 ? 3.228 -17.728 -10.577 1.00 76.88 251 SER A CA 1
ATOM 1986 C C . SER A 1 251 ? 2.801 -19.186 -10.828 1.00 76.88 251 SER A C 1
ATOM 1988 O O . SER A 1 251 ? 3.283 -20.101 -10.166 1.00 76.88 251 SER A O 1
ATOM 1990 N N . GLY A 1 252 ? 1.891 -19.411 -11.782 1.00 77.75 252 GLY A N 1
ATOM 1991 C CA . GLY A 1 252 ? 1.375 -20.743 -12.127 1.00 77.75 252 GLY A CA 1
ATOM 1992 C C . GLY A 1 252 ? 0.082 -21.138 -11.408 1.00 77.75 252 GLY A C 1
ATOM 1993 O O . GLY A 1 252 ? -0.568 -22.093 -11.827 1.00 77.75 252 GLY A O 1
ATOM 1994 N N . ASN A 1 253 ? -0.339 -20.382 -10.391 1.00 84.19 253 ASN A N 1
ATOM 1995 C CA . ASN A 1 253 ? -1.620 -20.571 -9.717 1.00 84.19 253 ASN A CA 1
ATOM 1996 C C . ASN A 1 253 ? -2.696 -19.695 -10.363 1.00 84.19 253 ASN A C 1
ATOM 1998 O O . ASN A 1 253 ? -2.464 -18.522 -10.650 1.00 84.19 253 ASN A O 1
ATOM 2002 N N . THR A 1 254 ? -3.878 -20.273 -10.582 1.00 89.88 254 THR A N 1
ATOM 2003 C CA . THR A 1 254 ? -5.039 -19.571 -11.142 1.00 89.88 254 THR A CA 1
ATOM 2004 C C . THR A 1 254 ? -6.177 -19.597 -10.132 1.00 89.88 254 THR A C 1
ATOM 2006 O O . THR A 1 254 ? -6.674 -20.671 -9.803 1.00 89.88 254 THR A O 1
ATOM 2009 N N . ASN A 1 255 ? -6.604 -18.427 -9.662 1.00 91.19 255 ASN A N 1
ATOM 2010 C CA . ASN A 1 255 ? -7.671 -18.281 -8.672 1.00 91.19 255 ASN A CA 1
ATOM 2011 C C . ASN A 1 255 ? -8.890 -17.612 -9.304 1.00 91.19 255 ASN A C 1
ATOM 2013 O O . ASN A 1 255 ? -8.747 -16.617 -10.006 1.00 91.19 255 ASN A O 1
ATOM 2017 N N . ILE A 1 256 ? -10.090 -18.134 -9.057 1.00 93.38 256 ILE A N 1
ATOM 2018 C CA . ILE A 1 256 ? -11.328 -17.467 -9.479 1.00 93.38 256 ILE A CA 1
ATOM 2019 C C . ILE A 1 256 ? -11.624 -16.273 -8.566 1.00 93.38 256 ILE A C 1
ATOM 2021 O O . ILE A 1 256 ? -11.394 -16.341 -7.359 1.00 93.38 256 ILE A O 1
ATOM 2025 N N . LEU A 1 257 ? -12.119 -15.185 -9.150 1.00 92.38 257 LEU A N 1
ATOM 2026 C CA . LEU A 1 257 ? -12.507 -13.969 -8.447 1.00 92.38 257 LEU A CA 1
ATOM 2027 C C . LEU A 1 257 ? -14.027 -13.884 -8.346 1.00 92.38 257 LEU A C 1
ATOM 2029 O O . LEU A 1 257 ? -14.738 -14.217 -9.294 1.00 92.38 257 LEU A O 1
ATOM 2033 N N . ASP A 1 258 ? -14.502 -13.393 -7.205 1.00 91.50 258 ASP A N 1
ATOM 2034 C CA . ASP A 1 258 ? -15.924 -13.176 -6.977 1.00 91.50 258 ASP A CA 1
ATOM 2035 C C . ASP A 1 258 ? -16.397 -11.913 -7.716 1.00 91.50 258 ASP A C 1
ATOM 2037 O O . ASP A 1 258 ? -15.818 -10.833 -7.573 1.00 91.50 258 ASP A O 1
ATOM 2041 N N . ASN A 1 259 ? -17.445 -12.053 -8.524 1.00 91.00 259 ASN A N 1
ATOM 2042 C CA . ASN A 1 259 ? -18.157 -10.966 -9.188 1.00 91.00 259 ASN A CA 1
ATOM 2043 C C . ASN A 1 259 ? -19.669 -11.247 -9.179 1.00 91.00 259 ASN A C 1
ATOM 2045 O O . ASN A 1 259 ? -20.115 -12.270 -8.652 1.00 91.00 259 ASN A O 1
ATOM 2049 N N . ASP A 1 260 ? -20.470 -10.350 -9.753 1.00 92.12 260 ASP A N 1
ATOM 2050 C CA . ASP A 1 260 ? -21.932 -10.486 -9.745 1.00 92.12 260 ASP A CA 1
ATOM 2051 C C . ASP A 1 260 ? -22.403 -11.789 -10.413 1.00 92.12 260 ASP A C 1
ATOM 2053 O O . ASP A 1 260 ? -23.332 -12.436 -9.930 1.00 92.12 260 ASP A O 1
ATOM 2057 N N . TYR A 1 261 ? -21.714 -12.229 -11.471 1.00 92.50 261 TYR A N 1
ATOM 2058 C CA . TYR A 1 261 ? -22.026 -13.464 -12.189 1.00 92.50 261 TYR A CA 1
ATOM 2059 C C . TYR A 1 261 ? -21.664 -14.721 -11.384 1.00 92.50 261 TYR A C 1
ATOM 2061 O O . TYR A 1 261 ? -22.483 -15.630 -11.252 1.00 92.50 261 TYR A O 1
ATOM 2069 N N . THR A 1 262 ? -20.473 -14.783 -10.781 1.00 92.94 262 THR A N 1
ATOM 2070 C CA . THR A 1 262 ? -20.066 -15.930 -9.947 1.00 92.94 262 THR A CA 1
ATOM 2071 C C . THR A 1 262 ? -20.804 -15.985 -8.610 1.00 92.94 262 THR A C 1
ATOM 2073 O O . THR A 1 262 ? -20.872 -17.052 -7.998 1.00 92.94 262 THR A O 1
ATOM 2076 N N . SER A 1 263 ? -21.381 -14.863 -8.171 1.00 92.69 263 SER A N 1
ATOM 2077 C CA . SER A 1 263 ? -22.219 -14.772 -6.970 1.00 92.69 263 SER A CA 1
ATOM 2078 C C . SER A 1 263 ? -23.638 -15.309 -7.184 1.00 92.69 263 SER A C 1
ATOM 2080 O O . SER A 1 263 ? -24.345 -15.561 -6.206 1.00 92.69 263 SER A O 1
ATOM 2082 N N . GLN A 1 264 ? -24.069 -15.520 -8.434 1.00 92.88 264 GLN A N 1
ATOM 2083 C CA . GLN A 1 264 ? -25.349 -16.170 -8.723 1.00 92.88 264 GLN A CA 1
ATOM 2084 C C . GLN A 1 264 ? -25.368 -17.585 -8.143 1.00 92.88 264 GLN A C 1
ATOM 2086 O O . GLN A 1 264 ? -24.373 -18.309 -8.198 1.00 92.88 264 GLN A O 1
ATOM 2091 N N . LYS A 1 265 ? -26.510 -18.000 -7.586 1.00 91.69 265 LYS A N 1
ATOM 2092 C CA . LYS A 1 265 ? -26.626 -19.235 -6.796 1.00 91.69 265 LYS A CA 1
ATOM 2093 C C . LYS A 1 265 ? -26.186 -20.476 -7.579 1.00 91.69 265 LYS A C 1
ATOM 2095 O O . LYS A 1 265 ? -25.512 -21.346 -7.027 1.00 91.69 265 LYS A O 1
ATOM 2100 N N . GLU A 1 266 ? -26.550 -20.547 -8.855 1.00 90.44 266 GLU A N 1
ATOM 2101 C CA . GLU A 1 266 ? -26.239 -21.659 -9.753 1.00 90.44 266 GLU A CA 1
ATOM 2102 C C . GLU A 1 266 ? -24.733 -21.755 -10.023 1.00 90.44 266 GLU A C 1
ATOM 2104 O O . GLU A 1 266 ? -24.1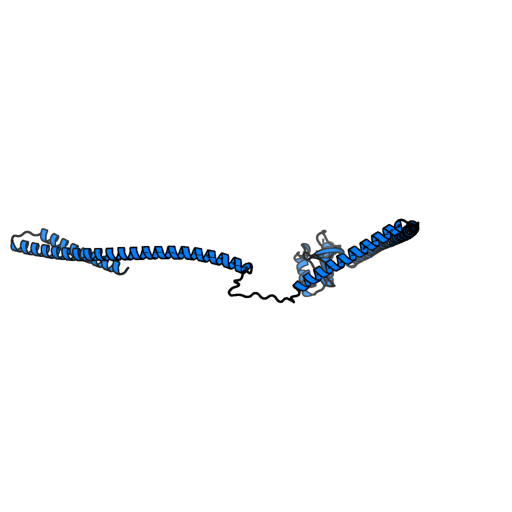49 -22.835 -9.928 1.00 90.44 266 GLU A O 1
ATOM 2109 N N . ILE A 1 267 ? -24.096 -20.618 -10.314 1.00 93.19 267 ILE A N 1
ATOM 2110 C CA . ILE A 1 267 ? -22.668 -20.544 -10.641 1.00 93.19 267 ILE A CA 1
ATOM 2111 C C . ILE A 1 267 ? -21.822 -20.729 -9.383 1.00 93.19 267 ILE A C 1
ATOM 2113 O O . ILE A 1 267 ? -20.869 -21.504 -9.393 1.00 93.19 267 ILE A O 1
ATOM 2117 N N . SER A 1 268 ? -22.202 -20.088 -8.279 1.00 94.50 268 SER A N 1
ATOM 2118 C CA . SER A 1 268 ? -21.524 -20.195 -6.986 1.00 94.50 268 SER A CA 1
ATOM 2119 C C . SER A 1 268 ? -21.452 -21.648 -6.502 1.00 94.50 268 SER A C 1
ATOM 2121 O O . SER A 1 268 ? -20.391 -22.119 -6.085 1.00 94.50 268 SER A O 1
ATOM 2123 N N . CYS A 1 269 ? -22.547 -22.406 -6.652 1.00 93.94 269 CYS A N 1
ATOM 2124 C CA . CYS A 1 269 ? -22.577 -23.833 -6.327 1.00 93.94 269 CYS A CA 1
ATOM 2125 C C . CYS A 1 269 ? -21.593 -24.642 -7.190 1.00 93.94 269 CYS A C 1
ATOM 2127 O O . CYS A 1 269 ? -20.846 -25.479 -6.676 1.00 93.94 269 CYS A O 1
ATOM 2129 N N . GLN A 1 270 ? -21.529 -24.357 -8.493 1.00 93.75 270 GLN A N 1
ATOM 2130 C CA . GLN A 1 270 ? -20.567 -24.997 -9.392 1.00 93.75 270 GLN A CA 1
ATOM 2131 C C . GLN A 1 270 ? -19.120 -24.635 -9.039 1.00 93.75 270 GLN A C 1
ATOM 2133 O O . GLN A 1 270 ? -18.257 -25.512 -9.035 1.00 93.75 270 GLN A O 1
ATOM 2138 N N . VAL A 1 271 ? -18.842 -23.379 -8.689 1.00 94.38 271 VAL A N 1
ATOM 2139 C CA . VAL A 1 271 ? -17.514 -22.939 -8.238 1.00 94.38 271 VAL A CA 1
ATOM 2140 C C . VAL A 1 271 ? -17.097 -23.686 -6.970 1.00 94.38 271 VAL A C 1
ATOM 2142 O O . VAL A 1 271 ? -15.964 -24.166 -6.879 1.00 94.38 271 VAL A O 1
ATOM 2145 N N . GLU A 1 272 ? -18.001 -23.854 -6.003 1.00 94.19 272 GLU A N 1
ATOM 2146 C CA . GLU A 1 272 ? -17.711 -24.617 -4.787 1.00 94.19 272 GLU A CA 1
ATOM 2147 C C . GLU A 1 272 ? -17.343 -26.074 -5.104 1.00 94.19 272 GLU A C 1
ATOM 2149 O O . GLU A 1 272 ? -16.353 -26.602 -4.594 1.00 94.19 272 GLU A O 1
ATOM 2154 N N . ILE A 1 273 ? -18.102 -26.728 -5.981 1.00 94.44 273 ILE A N 1
ATOM 2155 C CA . ILE A 1 273 ? -17.893 -28.141 -6.306 1.00 94.44 273 ILE A CA 1
ATOM 2156 C C . ILE A 1 273 ? -16.650 -28.329 -7.187 1.00 94.44 273 ILE A C 1
ATOM 2158 O O . ILE A 1 273 ? -15.732 -29.067 -6.827 1.00 94.44 273 ILE A O 1
ATOM 2162 N N . PHE A 1 274 ? -16.591 -27.665 -8.340 1.00 94.94 274 PHE A N 1
ATOM 2163 C CA . PHE A 1 274 ? -15.561 -27.915 -9.347 1.00 94.94 274 PHE A CA 1
ATOM 2164 C C . PHE A 1 274 ? -14.222 -27.253 -9.013 1.00 94.94 274 PHE A C 1
ATOM 2166 O O . PHE A 1 274 ? -13.174 -27.874 -9.196 1.00 94.94 274 PHE A O 1
ATOM 2173 N N . ILE A 1 275 ? -14.234 -26.023 -8.493 1.00 93.25 275 ILE A N 1
ATOM 2174 C CA . ILE A 1 275 ? -12.999 -25.287 -8.196 1.00 93.25 275 ILE A CA 1
ATOM 2175 C C . ILE A 1 275 ? -12.532 -25.577 -6.770 1.00 93.25 275 ILE A C 1
ATOM 2177 O O . ILE A 1 275 ? -11.388 -25.977 -6.591 1.00 93.25 275 ILE A O 1
ATOM 2181 N N . ARG A 1 276 ? -13.387 -25.436 -5.748 1.00 92.06 276 ARG A N 1
ATOM 2182 C CA . ARG A 1 276 ? -12.926 -25.580 -4.350 1.00 92.06 276 ARG A CA 1
ATOM 2183 C C . ARG A 1 276 ? -12.749 -27.035 -3.913 1.00 92.06 276 ARG A C 1
ATOM 2185 O O . ARG A 1 276 ? -11.772 -27.334 -3.233 1.00 92.06 276 ARG A O 1
ATOM 2192 N N . ARG A 1 277 ? -13.664 -27.943 -4.282 1.00 93.00 277 ARG A N 1
ATOM 2193 C CA . ARG A 1 277 ? -13.567 -29.366 -3.885 1.00 93.00 277 ARG A CA 1
ATOM 2194 C C . ARG A 1 277 ? -12.732 -30.204 -4.849 1.00 93.00 277 ARG A C 1
ATOM 2196 O O . ARG A 1 277 ? -11.938 -31.019 -4.395 1.00 93.00 277 ARG A O 1
ATOM 2203 N N . MET A 1 278 ? -12.916 -30.027 -6.158 1.00 93.12 278 MET A N 1
ATOM 2204 C CA . MET A 1 278 ? -12.229 -30.843 -7.172 1.00 93.12 278 MET A CA 1
ATOM 2205 C C . MET A 1 278 ? -10.967 -30.198 -7.755 1.00 93.12 278 MET A C 1
ATOM 2207 O O . MET A 1 278 ? -10.256 -30.863 -8.505 1.00 93.12 278 MET A O 1
ATOM 2211 N N . ASN A 1 279 ? -10.677 -28.935 -7.419 1.00 92.56 279 ASN A N 1
ATOM 2212 C CA . ASN A 1 279 ? -9.504 -28.196 -7.895 1.00 92.56 279 ASN A CA 1
ATOM 2213 C C . ASN A 1 279 ? -9.326 -28.247 -9.427 1.00 92.56 279 ASN A C 1
ATOM 2215 O O . ASN A 1 279 ? -8.217 -28.399 -9.936 1.00 92.56 279 ASN A O 1
ATOM 2219 N N . SER A 1 280 ? -10.433 -28.169 -10.174 1.00 93.94 280 SER A N 1
ATOM 2220 C CA . SER A 1 280 ? -10.438 -28.337 -11.628 1.00 93.94 280 SER A CA 1
ATOM 2221 C C . SER A 1 280 ? -11.246 -27.245 -12.321 1.00 93.94 280 SER A C 1
ATOM 2223 O O . SER A 1 280 ? -12.459 -27.347 -12.519 1.00 93.94 280 SER A O 1
ATOM 2225 N N . ILE A 1 281 ? -10.536 -26.200 -12.753 1.00 93.62 281 ILE A N 1
ATOM 2226 C CA . ILE A 1 281 ? -11.083 -25.148 -13.620 1.00 93.62 281 ILE A CA 1
ATOM 2227 C C . ILE A 1 281 ? -11.589 -25.725 -14.957 1.00 93.62 281 ILE A C 1
ATOM 2229 O O . ILE A 1 281 ? -12.681 -25.339 -15.368 1.00 93.62 281 ILE A O 1
ATOM 2233 N N . PRO A 1 282 ? -10.894 -26.673 -15.627 1.00 94.00 282 PRO A N 1
ATOM 2234 C CA . PRO A 1 282 ? -11.409 -27.261 -16.865 1.00 94.00 282 PRO A CA 1
ATOM 2235 C C . PRO A 1 282 ? -12.742 -27.998 -16.688 1.00 94.00 282 PRO A C 1
ATOM 2237 O O . PRO A 1 282 ? -13.601 -27.918 -17.561 1.00 94.00 282 PRO A O 1
ATOM 2240 N N . ALA A 1 283 ? -12.944 -28.695 -15.561 1.00 94.69 283 ALA A N 1
ATOM 2241 C CA . ALA A 1 283 ? -14.217 -29.364 -15.288 1.00 94.69 283 ALA A CA 1
ATOM 2242 C C . ALA A 1 283 ? -15.350 -28.349 -15.065 1.00 94.69 283 ALA A C 1
ATOM 2244 O O . ALA A 1 283 ? -16.447 -28.529 -15.591 1.00 94.69 283 ALA A O 1
ATOM 2245 N N . PHE A 1 284 ? -15.059 -27.257 -14.349 1.00 95.56 284 PHE A N 1
ATOM 2246 C CA . PHE A 1 284 ? -15.993 -26.149 -14.151 1.00 95.56 284 PHE A CA 1
ATOM 2247 C C . PHE A 1 284 ? -16.430 -25.517 -15.479 1.00 95.56 284 PHE A C 1
ATOM 2249 O O . PHE A 1 284 ? -17.624 -25.424 -15.759 1.00 95.56 284 PHE A O 1
ATOM 2256 N N . THR A 1 285 ? -15.476 -25.104 -16.318 1.00 94.38 285 THR A N 1
ATOM 2257 C CA . THR A 1 285 ? -15.782 -24.412 -17.579 1.00 94.38 285 THR A CA 1
ATOM 2258 C C . THR A 1 285 ? -16.453 -25.332 -18.597 1.00 94.38 285 THR A C 1
ATOM 2260 O O . THR A 1 285 ? -17.340 -24.892 -19.325 1.00 94.38 285 THR A O 1
ATOM 2263 N N . ALA A 1 286 ? -16.113 -26.623 -18.625 1.00 94.12 286 ALA A N 1
ATOM 2264 C CA . ALA A 1 286 ? -16.814 -27.591 -19.464 1.00 94.12 286 ALA A CA 1
ATOM 2265 C C . ALA A 1 286 ? -18.287 -27.752 -19.049 1.00 94.12 286 ALA A C 1
ATOM 2267 O O . ALA A 1 286 ? -19.166 -27.665 -19.909 1.00 94.12 286 ALA A O 1
ATOM 2268 N N . ASN A 1 287 ? -18.569 -27.924 -17.749 1.00 94.19 287 ASN A N 1
ATOM 2269 C CA . ASN A 1 287 ? -19.946 -28.028 -17.253 1.00 94.19 287 ASN A CA 1
ATOM 2270 C C . ASN A 1 287 ? -20.746 -26.758 -17.563 1.00 94.19 287 ASN A C 1
ATOM 2272 O O . ASN A 1 287 ? -21.834 -26.829 -18.134 1.00 94.19 287 ASN A O 1
ATOM 2276 N N . LEU A 1 288 ? -20.161 -25.593 -17.271 1.00 93.19 288 LEU A N 1
ATOM 2277 C CA . LEU A 1 288 ? -20.793 -24.305 -17.532 1.00 93.19 288 LEU A CA 1
ATOM 2278 C C . LEU A 1 288 ? -21.095 -24.106 -19.023 1.00 93.19 288 LEU A C 1
ATOM 2280 O O . LEU A 1 288 ? -22.162 -23.617 -19.376 1.00 93.19 288 LEU A O 1
ATOM 2284 N N . THR A 1 289 ? -20.191 -24.525 -19.911 1.00 93.19 289 THR A N 1
ATOM 2285 C CA . THR A 1 289 ? -20.412 -24.438 -21.363 1.00 93.19 289 THR A CA 1
ATOM 2286 C C . THR A 1 289 ? -21.617 -25.264 -21.801 1.00 93.19 289 THR A C 1
ATOM 2288 O O . THR A 1 289 ? -22.428 -24.783 -22.593 1.00 93.19 289 THR A O 1
ATOM 2291 N N . VAL A 1 290 ? -21.756 -26.486 -21.277 1.00 92.38 290 VAL A N 1
ATOM 2292 C CA . VAL A 1 290 ? -22.900 -27.365 -21.570 1.00 92.38 290 VAL A CA 1
ATOM 2293 C C . VAL A 1 290 ? -24.200 -26.759 -21.043 1.00 92.38 290 VAL A C 1
ATOM 2295 O O . VAL A 1 290 ? -25.198 -26.725 -21.762 1.00 92.38 290 VAL A O 1
ATOM 2298 N N . GLU A 1 291 ? -24.200 -26.232 -19.819 1.00 91.31 291 GLU A N 1
ATOM 2299 C CA . GLU A 1 291 ? -25.382 -25.589 -19.244 1.00 91.31 291 GLU A CA 1
ATOM 2300 C C . GLU A 1 291 ? -25.801 -24.328 -20.003 1.00 91.31 291 GLU A C 1
ATOM 2302 O O . GLU A 1 291 ? -26.980 -24.178 -20.328 1.00 91.31 291 GLU A O 1
ATOM 2307 N N . SER A 1 292 ? -24.862 -23.435 -20.329 1.00 90.19 292 SER A N 1
ATOM 2308 C CA . SER A 1 292 ? -25.152 -22.222 -21.103 1.00 90.19 292 SER A CA 1
ATOM 2309 C C . SER A 1 292 ? -25.651 -22.557 -22.512 1.00 90.19 292 SER A C 1
ATOM 2311 O O . SER A 1 292 ? -26.586 -21.919 -23.000 1.00 90.19 292 SER A O 1
ATOM 2313 N N . PHE A 1 293 ? -25.094 -23.592 -23.150 1.00 90.38 293 PHE A N 1
ATOM 2314 C CA . PHE A 1 293 ? -25.591 -24.095 -24.431 1.00 90.38 293 PHE A CA 1
ATOM 2315 C C . PHE A 1 293 ? -27.032 -24.616 -24.325 1.00 90.38 293 PHE A C 1
ATOM 2317 O O . PHE A 1 293 ? -27.882 -24.246 -25.137 1.00 90.38 293 PHE A O 1
ATOM 2324 N N . ASN A 1 294 ? -27.328 -25.429 -23.306 1.00 89.50 294 ASN A N 1
ATOM 2325 C CA . ASN A 1 294 ? -28.669 -25.970 -23.076 1.00 89.50 294 ASN A CA 1
ATOM 2326 C C . ASN A 1 294 ? -29.682 -24.854 -22.813 1.00 89.50 294 ASN A C 1
ATOM 2328 O O . ASN A 1 294 ? -30.747 -24.848 -23.424 1.00 89.50 294 ASN A O 1
ATOM 2332 N N . LYS A 1 295 ? -29.333 -23.873 -21.970 1.00 86.38 295 LYS A N 1
ATOM 2333 C CA . LYS A 1 295 ? -30.185 -22.705 -21.699 1.00 86.38 295 LYS A CA 1
ATOM 2334 C C . LYS A 1 295 ? -30.532 -21.953 -22.981 1.00 86.38 295 LYS A C 1
ATOM 2336 O O . LYS A 1 295 ? -31.688 -21.594 -23.160 1.00 86.38 295 LYS A O 1
ATOM 2341 N N . ARG A 1 296 ? -29.560 -21.757 -23.878 1.00 82.31 296 ARG A N 1
ATOM 2342 C CA . ARG A 1 296 ? -29.750 -21.043 -25.150 1.00 82.31 296 ARG A CA 1
ATOM 2343 C C . ARG A 1 296 ? -30.487 -21.850 -26.223 1.00 82.31 296 ARG A C 1
ATOM 2345 O O . ARG A 1 296 ? -31.089 -21.253 -27.101 1.00 82.31 296 ARG A O 1
ATOM 2352 N N . THR A 1 297 ? -30.403 -23.179 -26.189 1.00 79.56 297 THR A N 1
ATOM 2353 C CA . THR A 1 297 ? -31.030 -24.055 -27.199 1.00 79.56 297 THR A CA 1
ATOM 2354 C C . THR A 1 297 ? -32.454 -24.470 -26.809 1.00 79.56 297 THR A C 1
ATOM 2356 O O . THR A 1 297 ? -33.240 -24.848 -27.671 1.00 79.56 297 THR A O 1
ATOM 2359 N N . LEU A 1 298 ? -32.783 -24.424 -25.514 1.00 69.50 298 LEU A N 1
ATOM 2360 C CA . LEU A 1 298 ? -34.099 -24.776 -24.965 1.00 69.50 298 LEU A CA 1
ATOM 2361 C C . LEU A 1 298 ? -35.002 -23.556 -24.693 1.00 69.50 298 LEU A C 1
ATOM 2363 O O . LEU A 1 298 ? -36.115 -23.743 -24.200 1.00 69.50 298 LEU A O 1
ATOM 2367 N N . THR A 1 299 ? -34.528 -22.338 -24.981 1.00 50.97 299 THR A N 1
ATOM 2368 C CA . THR A 1 299 ? -35.349 -21.114 -25.056 1.00 50.97 299 THR A CA 1
ATOM 2369 C C . THR A 1 299 ? -35.747 -20.829 -26.494 1.00 50.97 299 THR A C 1
ATOM 2371 O O . THR A 1 299 ? -36.890 -20.359 -26.681 1.00 50.97 299 THR A O 1
#